Protein AF-A0A3L7Q3B6-F1 (afdb_monomer_lite)

pLDDT: mean 70.82, std 16.81, range [30.09, 95.56]

Secondary structure (DSSP, 8-state):
--------TTBTTEETTTTEEHHHHHTT-S-EEE-TTS-EEEE-GGG-TTEEEEEEEEEGGGTSEEEEEEEEETTS-EEEEEEEEEEEEETTEEEEEEEEEEETTEEEEEEE-----SS----GGGG---SSSSEEEEETTTTEEEEESSPPPHHHHHHHHHTT-TTSPPP-B-TTT-SB-----HHHHHHHHHHHHHHHHHHHHHH-

Structure (mmCIF, N/CA/C/O backbone):
data_AF-A0A3L7Q3B6-F1
#
_entry.id   AF-A0A3L7Q3B6-F1
#
loop_
_atom_site.group_PDB
_atom_site.id
_atom_site.type_symbol
_atom_site.label_atom_id
_atom_site.label_alt_id
_atom_site.label_comp_id
_atom_site.label_asym_id
_atom_site.label_entity_id
_atom_site.label_seq_id
_atom_site.pdbx_PDB_ins_code
_atom_site.Cartn_x
_atom_site.Cartn_y
_atom_site.Cartn_z
_atom_site.occupancy
_atom_site.B_iso_or_equiv
_atom_site.auth_seq_id
_atom_site.auth_comp_id
_atom_site.auth_asym_id
_atom_site.auth_atom_id
_atom_site.pdbx_PDB_model_num
ATOM 1 N N . SER A 1 1 ? 12.211 11.317 -23.510 1.00 30.09 1 SER A N 1
ATOM 2 C CA . SER A 1 1 ? 11.038 10.432 -23.662 1.00 30.09 1 SER A CA 1
ATOM 3 C C . SER A 1 1 ? 10.497 10.136 -22.276 1.00 30.09 1 SER A C 1
ATOM 5 O O . SER A 1 1 ? 11.152 9.454 -21.500 1.00 30.09 1 SER A O 1
ATOM 7 N N . GLY A 1 2 ? 9.384 10.776 -21.910 1.00 31.05 2 GLY A N 1
ATOM 8 C CA . GLY A 1 2 ? 8.817 10.698 -20.563 1.00 31.05 2 GLY A CA 1
ATOM 9 C C . GLY A 1 2 ? 8.150 9.351 -20.331 1.00 31.05 2 GLY A C 1
ATOM 10 O O . GLY A 1 2 ? 7.067 9.106 -20.853 1.00 31.05 2 GLY A O 1
ATOM 11 N N . VAL A 1 3 ? 8.795 8.483 -19.554 1.00 31.02 3 VAL A N 1
ATOM 12 C CA . VAL A 1 3 ? 8.123 7.331 -18.953 1.00 31.02 3 VAL A CA 1
ATOM 13 C C . VAL A 1 3 ? 7.243 7.905 -17.850 1.00 31.02 3 VAL A C 1
ATOM 15 O O . VAL A 1 3 ? 7.734 8.290 -16.790 1.00 31.02 3 VAL A O 1
ATOM 18 N N . GLY A 1 4 ? 5.962 8.094 -18.159 1.00 31.30 4 GLY A N 1
ATOM 19 C CA . GLY A 1 4 ? 4.977 8.599 -17.215 1.00 31.30 4 GLY A CA 1
ATOM 20 C C . GLY A 1 4 ? 4.898 7.668 -16.013 1.00 31.30 4 GLY A C 1
ATOM 21 O O . GLY A 1 4 ? 4.347 6.575 -16.106 1.00 31.30 4 GLY A O 1
ATOM 22 N N . LEU A 1 5 ? 5.456 8.109 -14.888 1.00 38.12 5 LEU A N 1
ATOM 23 C CA . LEU A 1 5 ? 5.233 7.540 -13.562 1.00 38.12 5 LEU A CA 1
ATOM 24 C C . LEU A 1 5 ? 3.798 7.881 -13.123 1.00 38.12 5 LEU A C 1
ATOM 26 O O . LEU A 1 5 ? 3.584 8.674 -12.212 1.00 38.12 5 LEU A O 1
ATOM 30 N N . TYR A 1 6 ? 2.805 7.327 -13.817 1.00 41.69 6 TYR A N 1
ATOM 31 C CA . TYR A 1 6 ? 1.420 7.310 -13.358 1.00 41.69 6 TYR A CA 1
ATOM 32 C C . TYR A 1 6 ? 1.302 6.115 -12.421 1.00 41.69 6 TYR A C 1
ATOM 34 O O . TYR A 1 6 ? 1.113 4.980 -12.856 1.00 41.69 6 TYR A O 1
ATOM 42 N N . GLY A 1 7 ? 1.578 6.362 -11.142 1.00 48.72 7 GLY A N 1
ATOM 43 C CA . GLY A 1 7 ? 1.696 5.317 -10.140 1.00 48.72 7 GLY A CA 1
ATOM 44 C C . GLY A 1 7 ? 0.402 4.519 -9.995 1.00 48.72 7 GLY A C 1
ATOM 45 O O . GLY A 1 7 ? -0.615 5.107 -9.626 1.00 48.72 7 GLY A O 1
ATOM 46 N N . PRO A 1 8 ? 0.414 3.204 -10.271 1.00 52.88 8 PRO A N 1
ATOM 47 C CA . PRO A 1 8 ? -0.738 2.346 -10.022 1.00 52.88 8 PRO A CA 1
ATOM 48 C C . PRO A 1 8 ? -1.068 2.306 -8.518 1.00 52.88 8 PRO A C 1
ATOM 50 O O . PRO A 1 8 ? -0.219 2.678 -7.703 1.00 52.88 8 PRO A O 1
ATOM 53 N N . PRO A 1 9 ? -2.241 1.774 -8.123 1.00 49.16 9 PRO A N 1
ATOM 54 C CA . PRO A 1 9 ? -2.692 1.665 -6.725 1.00 49.16 9 PRO A CA 1
ATOM 55 C C . PRO A 1 9 ? -1.771 0.876 -5.775 1.00 49.16 9 PRO A C 1
ATOM 57 O O . PRO A 1 9 ? -2.059 0.736 -4.592 1.00 49.16 9 PRO A O 1
ATOM 60 N N . LEU A 1 10 ? -0.658 0.358 -6.295 1.00 59.50 10 LEU A N 1
ATOM 61 C CA . LEU A 1 10 ? 0.360 -0.405 -5.584 1.00 59.50 10 LEU A CA 1
ATOM 62 C C . LEU A 1 10 ? 1.668 0.383 -5.403 1.00 59.50 10 LEU A C 1
ATOM 64 O O . LEU A 1 10 ? 2.662 -0.169 -4.921 1.00 59.50 10 LEU A O 1
ATOM 68 N N . TRP A 1 11 ? 1.714 1.656 -5.813 1.00 60.31 11 TRP A N 1
ATOM 69 C CA . TRP A 1 11 ? 2.897 2.487 -5.612 1.00 60.31 11 TRP A CA 1
ATOM 70 C C . TRP A 1 11 ? 3.185 2.600 -4.113 1.00 60.31 11 TRP A C 1
ATOM 72 O O . TRP A 1 11 ? 2.299 2.880 -3.317 1.00 60.31 11 TRP A O 1
ATOM 82 N N . GLY A 1 12 ? 4.425 2.307 -3.720 1.00 61.03 12 GLY A N 1
ATOM 83 C CA . GLY A 1 12 ? 4.855 2.307 -2.324 1.00 61.03 12 GLY A CA 1
ATOM 84 C C . GLY A 1 12 ? 4.767 0.943 -1.649 1.00 61.03 12 GLY A C 1
ATOM 85 O O . GLY A 1 12 ? 5.532 0.710 -0.718 1.00 61.03 12 GLY A O 1
ATOM 86 N N . LEU A 1 13 ? 3.961 0.001 -2.159 1.00 66.69 13 LEU A N 1
ATOM 87 C CA . LEU A 1 13 ? 3.926 -1.372 -1.641 1.00 66.69 13 LEU A CA 1
ATOM 88 C C . LEU A 1 13 ? 5.173 -2.176 -2.016 1.00 66.69 13 LEU A C 1
ATOM 90 O O . LEU A 1 13 ? 5.578 -3.043 -1.250 1.00 66.69 13 LEU A O 1
ATOM 94 N N . TRP A 1 14 ? 5.811 -1.873 -3.145 1.00 66.12 14 TRP A N 1
ATOM 95 C CA . TRP A 1 14 ? 6.997 -2.578 -3.633 1.00 66.12 14 TRP A CA 1
ATOM 96 C C . TRP A 1 14 ? 8.177 -1.630 -3.861 1.00 66.12 14 TRP A C 1
ATOM 98 O O . TRP A 1 14 ? 8.011 -0.509 -4.347 1.00 66.12 14 TRP A O 1
ATOM 108 N N . ASP A 1 15 ? 9.376 -2.089 -3.509 1.00 61.03 15 ASP A N 1
ATOM 109 C CA . ASP A 1 15 ? 10.644 -1.424 -3.789 1.00 61.03 15 ASP A CA 1
ATOM 110 C C . ASP A 1 15 ? 11.336 -2.028 -5.009 1.00 61.03 15 ASP A C 1
ATOM 112 O O . ASP A 1 15 ? 11.794 -3.170 -4.970 1.00 61.03 15 ASP A O 1
ATOM 116 N N . ASN A 1 16 ? 11.527 -1.253 -6.072 1.00 57.97 16 ASN A N 1
ATOM 117 C CA . ASN A 1 16 ? 12.288 -1.749 -7.219 1.00 57.97 16 ASN A CA 1
ATOM 118 C C . ASN A 1 16 ? 13.796 -1.867 -6.939 1.00 57.97 16 ASN A C 1
ATOM 120 O O . ASN A 1 16 ? 14.459 -2.713 -7.538 1.00 57.97 16 ASN A O 1
ATOM 124 N N . LYS A 1 17 ? 14.351 -1.040 -6.042 1.00 56.97 17 LYS A N 1
ATOM 125 C CA . LYS A 1 17 ? 15.786 -1.014 -5.729 1.00 56.97 17 LYS A CA 1
ATOM 126 C C . LYS A 1 17 ? 16.167 -2.156 -4.801 1.00 56.97 17 LYS A C 1
ATOM 128 O O . LYS A 1 17 ? 17.133 -2.863 -5.069 1.00 56.97 17 LYS A O 1
ATOM 133 N N . THR A 1 18 ? 15.428 -2.319 -3.706 1.00 57.56 18 THR A N 1
ATOM 134 C CA . THR A 1 18 ? 15.713 -3.375 -2.721 1.00 57.56 18 THR A CA 1
ATOM 135 C C . THR A 1 18 ? 15.010 -4.691 -3.046 1.00 57.56 18 THR A C 1
ATOM 137 O O . THR A 1 18 ? 15.375 -5.712 -2.471 1.00 57.56 18 THR A O 1
ATOM 140 N N . ARG A 1 19 ? 14.060 -4.697 -3.995 1.00 61.12 19 ARG A N 1
ATOM 141 C CA . ARG A 1 19 ? 13.229 -5.860 -4.357 1.00 61.12 19 ARG A CA 1
ATOM 142 C C . ARG A 1 19 ? 12.499 -6.440 -3.144 1.00 61.12 19 ARG A C 1
ATOM 144 O O . ARG A 1 19 ? 12.471 -7.651 -2.936 1.00 61.12 19 ARG A O 1
ATOM 151 N N . THR A 1 20 ? 11.939 -5.559 -2.317 1.00 60.31 20 THR A N 1
ATOM 152 C CA . THR A 1 20 ? 11.212 -5.935 -1.099 1.00 60.31 20 THR A CA 1
ATOM 153 C C . THR A 1 20 ? 9.840 -5.278 -1.033 1.00 60.31 20 THR A C 1
ATOM 155 O O . THR A 1 20 ? 9.614 -4.194 -1.576 1.00 60.31 20 THR A O 1
ATOM 158 N N . TRP A 1 21 ? 8.912 -5.941 -0.343 1.00 67.00 21 TRP A N 1
ATOM 159 C CA . TRP A 1 21 ? 7.606 -5.377 -0.018 1.00 67.00 21 TRP A CA 1
ATOM 160 C C . TRP A 1 21 ? 7.717 -4.349 1.115 1.00 67.00 21 TRP A C 1
ATOM 162 O O . TRP A 1 21 ? 8.616 -4.410 1.954 1.00 67.00 21 TRP A O 1
ATOM 172 N N . LEU A 1 22 ? 6.772 -3.411 1.169 1.00 68.56 22 LEU A N 1
ATOM 173 C CA . LEU A 1 22 ? 6.673 -2.378 2.198 1.00 68.56 22 LEU A CA 1
ATOM 174 C C . LEU A 1 22 ? 6.687 -2.976 3.605 1.00 68.56 22 LEU A C 1
ATOM 176 O O . LEU A 1 22 ? 7.458 -2.495 4.426 1.00 68.56 22 LEU A O 1
ATOM 180 N N . GLY A 1 23 ? 5.945 -4.064 3.838 1.00 66.38 23 GLY A N 1
ATOM 181 C CA . GLY A 1 23 ? 5.921 -4.773 5.123 1.00 66.38 23 GLY A CA 1
ATOM 182 C C . GLY A 1 23 ? 7.312 -5.174 5.630 1.00 66.38 23 GLY A C 1
ATOM 183 O O . GLY A 1 23 ? 7.624 -4.978 6.798 1.00 66.38 23 GLY A O 1
ATOM 184 N N . THR A 1 24 ? 8.189 -5.648 4.741 1.00 65.25 24 THR A N 1
ATOM 185 C CA . THR A 1 24 ? 9.574 -6.024 5.081 1.00 65.25 24 THR A CA 1
ATOM 186 C C . THR A 1 24 ? 10.464 -4.815 5.382 1.00 65.25 24 THR A C 1
ATOM 188 O O . THR A 1 24 ? 11.454 -4.934 6.097 1.00 65.25 24 THR A O 1
ATOM 191 N N . ARG A 1 25 ? 10.148 -3.642 4.824 1.00 64.94 25 ARG A N 1
ATOM 192 C CA . ARG A 1 25 ? 10.925 -2.411 5.039 1.00 64.94 25 ARG A CA 1
ATOM 193 C C . ARG A 1 25 ? 10.531 -1.722 6.338 1.00 64.94 25 ARG A C 1
ATOM 195 O O . ARG A 1 25 ? 11.397 -1.249 7.070 1.00 64.94 25 ARG A O 1
ATOM 202 N N . ILE A 1 26 ? 9.235 -1.694 6.636 1.00 65.94 26 ILE A N 1
ATOM 203 C CA . ILE A 1 26 ? 8.712 -1.014 7.824 1.00 65.94 26 ILE A CA 1
ATOM 204 C C . ILE A 1 26 ? 8.988 -1.779 9.121 1.00 65.94 26 ILE A C 1
ATOM 206 O O . ILE A 1 26 ? 9.101 -1.143 10.161 1.00 65.94 26 ILE A O 1
ATOM 210 N N . SER A 1 27 ? 9.262 -3.088 9.068 1.00 64.06 27 SER A N 1
ATOM 211 C CA . SER A 1 27 ? 9.751 -3.841 10.236 1.00 64.06 27 SER A CA 1
ATOM 212 C C . SER A 1 27 ? 11.116 -3.366 10.755 1.00 64.06 27 SER A C 1
ATOM 214 O O . SER A 1 27 ? 11.526 -3.752 11.844 1.00 64.06 27 SER A O 1
ATOM 216 N N . GLY A 1 28 ? 11.842 -2.553 9.976 1.00 58.50 28 GLY A N 1
ATOM 217 C CA . GLY A 1 28 ? 13.100 -1.917 10.376 1.00 58.50 28 GLY A CA 1
ATOM 218 C C . GLY A 1 28 ? 12.974 -0.440 10.768 1.00 58.50 28 GLY A C 1
ATOM 219 O O . GLY A 1 28 ? 13.989 0.191 11.061 1.00 58.50 28 GLY A O 1
ATOM 220 N N . VAL A 1 29 ? 11.767 0.136 10.747 1.00 65.38 29 VAL A N 1
ATOM 221 C CA . VAL A 1 29 ? 11.551 1.552 11.069 1.00 65.38 29 VAL A CA 1
ATOM 222 C C . VAL A 1 29 ? 11.477 1.717 12.588 1.00 65.38 29 VAL A C 1
ATOM 224 O O . VAL A 1 29 ? 10.570 1.215 13.243 1.00 65.38 29 VAL A O 1
ATOM 227 N N . ALA A 1 30 ? 12.452 2.434 13.149 1.00 54.00 30 ALA A N 1
ATOM 228 C CA . ALA A 1 30 ? 12.599 2.619 14.596 1.00 54.00 30 ALA A CA 1
ATOM 229 C C . ALA A 1 30 ? 11.622 3.643 15.204 1.00 54.00 30 ALA A C 1
ATOM 231 O O . ALA A 1 30 ? 11.446 3.666 16.420 1.00 54.00 30 ALA A O 1
ATOM 232 N N . ALA A 1 31 ? 11.008 4.496 14.379 1.00 61.94 31 ALA A N 1
ATOM 233 C CA . ALA A 1 31 ? 10.095 5.541 14.821 1.00 61.94 31 ALA A CA 1
ATOM 234 C C . ALA A 1 31 ? 8.859 5.575 13.922 1.00 61.94 31 ALA A C 1
ATOM 236 O O . ALA A 1 31 ? 8.957 5.808 12.718 1.00 61.94 31 ALA A O 1
ATOM 237 N N . ALA A 1 32 ? 7.702 5.352 14.530 1.00 72.19 32 ALA A N 1
ATOM 238 C CA . ALA A 1 32 ? 6.415 5.566 13.903 1.00 72.19 32 ALA A CA 1
ATOM 239 C C . ALA A 1 32 ? 5.580 6.461 14.811 1.00 72.19 32 ALA A C 1
ATOM 241 O O . ALA A 1 32 ? 5.573 6.289 16.032 1.00 72.19 32 ALA A O 1
ATOM 242 N N . GLU A 1 33 ? 4.893 7.421 14.211 1.00 82.69 33 GLU A N 1
ATOM 243 C CA . GLU A 1 33 ? 4.042 8.361 14.928 1.00 82.69 33 GLU A CA 1
ATOM 244 C C . GLU A 1 33 ? 2.584 8.052 14.619 1.00 82.69 33 GLU A C 1
ATOM 246 O O . GLU A 1 33 ? 2.225 7.740 13.485 1.00 82.69 33 GLU A O 1
ATOM 251 N N . THR A 1 34 ? 1.725 8.128 15.630 1.00 85.31 34 THR A N 1
ATOM 252 C CA . THR A 1 34 ? 0.282 8.028 15.405 1.00 85.31 34 THR A CA 1
ATOM 253 C C . THR A 1 34 ? -0.249 9.410 15.047 1.00 85.31 34 THR A C 1
ATOM 255 O O . THR A 1 34 ? -0.072 10.362 15.807 1.00 85.31 34 THR A O 1
ATOM 258 N N . THR A 1 35 ? -0.885 9.539 13.886 1.00 86.62 35 THR A N 1
ATOM 259 C CA . THR A 1 35 ? -1.514 10.790 13.460 1.00 86.62 35 THR A CA 1
ATOM 260 C C . THR A 1 35 ? -2.764 11.080 14.298 1.00 86.62 35 THR A C 1
ATOM 262 O O . THR A 1 35 ? -3.322 10.200 14.955 1.00 86.62 35 THR A O 1
ATOM 265 N N . ALA A 1 36 ? -3.278 12.311 14.224 1.00 86.12 36 ALA A N 1
ATOM 266 C CA . ALA A 1 36 ? -4.540 12.676 14.877 1.00 86.12 36 ALA A CA 1
ATOM 267 C C . ALA A 1 36 ? -5.747 11.847 14.388 1.00 86.12 36 ALA A C 1
ATOM 269 O O . ALA A 1 36 ? -6.738 11.728 15.103 1.00 86.12 36 ALA A O 1
ATOM 270 N N . SER A 1 37 ? -5.665 11.268 13.186 1.00 86.50 37 SER A N 1
ATOM 271 C CA . SER A 1 37 ? -6.683 10.378 12.620 1.00 86.50 37 SER A CA 1
ATOM 272 C C . SER A 1 37 ? -6.469 8.902 12.977 1.00 86.50 37 SER A C 1
ATOM 274 O O . SER A 1 37 ? -7.161 8.049 12.433 1.00 86.50 37 SER A O 1
ATOM 276 N N . GLY A 1 38 ? -5.520 8.586 13.865 1.00 86.12 38 GLY A N 1
ATOM 277 C CA . GLY A 1 38 ? -5.215 7.212 14.273 1.00 86.12 38 GLY A CA 1
ATOM 278 C C . GLY A 1 38 ? -4.417 6.408 13.243 1.00 86.12 38 GLY A C 1
ATOM 279 O O . GLY A 1 38 ? -4.282 5.197 13.401 1.00 86.12 38 GLY A O 1
ATOM 280 N N . LEU A 1 39 ? -3.881 7.056 12.203 1.00 89.19 39 LEU A N 1
ATOM 281 C CA . LEU A 1 39 ? -3.016 6.400 11.222 1.00 89.19 39 LEU A CA 1
ATOM 282 C C . LEU A 1 39 ? -1.605 6.262 11.775 1.00 89.19 39 LEU A C 1
ATOM 284 O O . LEU A 1 39 ? -1.153 7.074 12.581 1.00 89.19 39 LEU A O 1
ATOM 288 N N . LEU A 1 40 ? -0.886 5.259 11.298 1.00 87.12 40 LEU A N 1
ATOM 289 C CA . LEU A 1 40 ? 0.506 5.038 11.639 1.00 87.12 40 LEU A CA 1
ATOM 290 C C . LEU A 1 40 ? 1.400 5.650 10.556 1.00 87.12 40 LEU A C 1
ATOM 292 O O . LEU A 1 40 ? 1.489 5.117 9.451 1.00 87.12 40 LEU A O 1
ATOM 296 N N . ARG A 1 41 ? 2.065 6.761 10.871 1.00 88.38 41 ARG A N 1
ATOM 297 C CA . ARG A 1 41 ? 2.991 7.445 9.968 1.00 88.38 41 ARG A CA 1
ATOM 298 C C . ARG A 1 41 ? 4.402 6.905 10.139 1.00 88.38 41 ARG A C 1
ATOM 300 O O . ARG A 1 41 ? 4.940 6.901 11.246 1.00 88.38 41 ARG A O 1
ATOM 307 N N . VAL A 1 42 ? 5.009 6.488 9.033 1.00 83.25 42 VAL A N 1
ATOM 308 C CA . VAL A 1 42 ? 6.379 5.964 8.982 1.00 83.25 42 VAL A CA 1
ATOM 309 C C . VAL A 1 42 ? 7.238 6.760 8.004 1.00 83.25 42 VAL A C 1
ATOM 311 O O . VAL A 1 42 ? 6.757 7.234 6.970 1.00 83.25 42 VAL A O 1
ATOM 314 N N . ASP A 1 43 ? 8.526 6.894 8.326 1.00 78.12 43 ASP A N 1
ATOM 315 C CA . ASP A 1 43 ? 9.514 7.455 7.405 1.00 78.12 43 ASP A CA 1
ATOM 316 C C . ASP A 1 43 ? 9.793 6.460 6.267 1.00 78.12 43 ASP A C 1
ATOM 318 O O . ASP A 1 43 ? 10.271 5.340 6.466 1.00 78.12 43 ASP A O 1
ATOM 322 N N . GLY A 1 44 ? 9.458 6.886 5.054 1.00 67.19 44 GLY A N 1
ATOM 323 C CA . GLY A 1 44 ? 9.649 6.169 3.806 1.00 67.19 44 GLY A CA 1
ATOM 324 C C . GLY A 1 44 ? 10.944 6.542 3.080 1.00 67.19 44 GLY A C 1
ATOM 325 O O . GLY A 1 44 ? 11.078 6.224 1.902 1.00 67.19 44 GLY A O 1
ATOM 326 N N . ALA A 1 45 ? 11.911 7.229 3.694 1.00 61.53 45 ALA A N 1
ATOM 327 C CA . ALA A 1 45 ? 13.182 7.583 3.044 1.00 61.53 45 ALA A CA 1
ATOM 328 C C . ALA A 1 45 ? 13.983 6.354 2.554 1.00 61.53 45 ALA A C 1
ATOM 330 O O . ALA A 1 45 ? 14.843 6.468 1.679 1.00 61.53 45 ALA A O 1
ATOM 331 N N . LEU A 1 46 ? 13.651 5.153 3.040 1.00 54.09 46 LEU A N 1
ATOM 332 C CA . LEU A 1 46 ? 14.165 3.881 2.523 1.00 54.09 46 LEU A CA 1
ATOM 333 C C . LEU A 1 46 ? 13.574 3.475 1.153 1.00 54.09 46 LEU A C 1
ATOM 335 O O . LEU A 1 46 ? 14.083 2.539 0.543 1.00 54.09 46 LEU A O 1
ATOM 339 N N . LEU A 1 47 ? 12.532 4.157 0.654 1.00 51.53 47 LEU A N 1
ATOM 340 C CA . LEU A 1 47 ? 11.762 3.774 -0.540 1.00 51.53 47 LEU A CA 1
ATOM 341 C C . LEU A 1 47 ? 12.391 4.252 -1.872 1.00 51.53 47 LEU A C 1
ATOM 343 O O . LEU A 1 47 ? 12.049 3.707 -2.922 1.00 51.53 47 LEU A O 1
ATOM 347 N N . ALA A 1 48 ? 13.297 5.244 -1.870 1.00 48.91 48 ALA A N 1
ATOM 348 C CA . ALA A 1 48 ? 14.022 5.681 -3.073 1.00 48.91 48 ALA A CA 1
ATOM 349 C C . ALA A 1 48 ? 15.274 6.522 -2.744 1.00 48.91 48 ALA A C 1
ATOM 351 O O . ALA A 1 48 ? 15.205 7.525 -2.047 1.00 48.91 48 ALA A O 1
ATOM 352 N N . SER A 1 49 ? 16.432 6.212 -3.340 1.00 51.50 49 SER A N 1
ATOM 353 C CA . SER A 1 49 ? 17.669 7.011 -3.163 1.00 51.50 49 SER A CA 1
ATOM 354 C C . SER A 1 49 ? 17.643 8.418 -3.783 1.00 51.50 49 SER A C 1
ATOM 356 O O . SER A 1 49 ? 18.654 9.114 -3.760 1.00 51.50 49 SER A O 1
ATOM 358 N N . SER A 1 50 ? 16.519 8.825 -4.368 1.00 57.97 50 SER A N 1
ATOM 359 C CA . SER A 1 50 ? 16.314 10.125 -5.014 1.00 57.97 50 SER A CA 1
ATOM 360 C C . SER A 1 50 ? 15.199 10.957 -4.372 1.00 57.97 50 SER A C 1
ATOM 362 O O . SER A 1 50 ? 14.896 12.039 -4.879 1.00 57.97 50 SER A O 1
ATOM 364 N N . THR A 1 51 ? 14.561 10.465 -3.304 1.00 61.47 51 THR A N 1
ATOM 365 C CA . THR A 1 51 ? 13.582 11.238 -2.529 1.00 61.47 51 THR A CA 1
ATOM 366 C C . THR A 1 51 ? 14.277 12.005 -1.414 1.00 61.47 51 THR A C 1
ATOM 368 O O . THR A 1 51 ? 14.949 11.404 -0.583 1.00 61.47 51 THR A O 1
ATOM 371 N N . ASP A 1 52 ? 14.087 13.325 -1.392 1.00 71.00 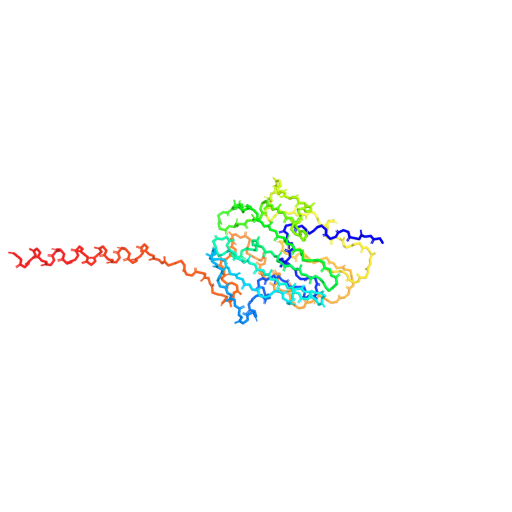52 ASP A N 1
ATOM 372 C CA . ASP A 1 52 ? 14.501 14.187 -0.281 1.00 71.00 52 ASP A CA 1
ATOM 373 C C . ASP A 1 52 ? 13.630 13.925 0.957 1.00 71.00 52 ASP A C 1
ATOM 375 O O . ASP A 1 52 ? 14.102 14.033 2.083 1.00 71.00 52 ASP A O 1
ATOM 379 N N . LEU A 1 53 ? 12.350 13.597 0.740 1.00 76.31 53 LEU A N 1
ATOM 380 C CA . LEU A 1 53 ? 11.375 13.276 1.780 1.00 76.31 53 LEU A CA 1
ATOM 381 C C . LEU A 1 53 ? 10.421 12.204 1.265 1.00 76.31 53 LEU A C 1
ATOM 383 O O . LEU A 1 53 ? 9.977 12.278 0.115 1.00 76.31 53 LEU A O 1
ATOM 387 N N . CYS A 1 54 ? 10.077 11.244 2.117 1.00 80.75 54 CYS A N 1
ATOM 388 C CA . CYS A 1 54 ? 9.003 10.307 1.845 1.00 80.75 54 CYS A CA 1
ATOM 389 C C . CYS A 1 54 ? 8.351 9.862 3.157 1.00 80.75 54 CYS A C 1
ATOM 391 O O . CYS A 1 54 ? 9.053 9.455 4.073 1.00 80.75 54 CYS A O 1
ATOM 393 N N . PHE A 1 55 ? 7.029 9.930 3.250 1.00 84.94 55 PHE A N 1
ATOM 394 C CA . PHE A 1 55 ? 6.254 9.483 4.403 1.00 84.94 55 PHE A CA 1
ATOM 395 C C . PHE A 1 55 ? 5.110 8.601 3.936 1.00 84.94 55 PHE A C 1
ATOM 397 O O . PHE A 1 55 ? 4.500 8.873 2.900 1.00 84.94 55 PHE A O 1
ATOM 404 N N . VAL A 1 56 ? 4.811 7.565 4.710 1.00 84.88 56 VAL A N 1
ATOM 405 C CA . VAL A 1 56 ? 3.685 6.671 4.446 1.00 84.88 56 VAL A CA 1
ATOM 406 C C . VAL A 1 56 ? 2.789 6.638 5.672 1.00 84.88 56 VAL A C 1
ATOM 408 O O . VAL A 1 56 ? 3.260 6.326 6.762 1.00 84.88 56 VAL A O 1
ATOM 411 N N . ASP A 1 57 ? 1.509 6.936 5.484 1.00 89.00 57 ASP A N 1
ATOM 412 C CA . ASP A 1 57 ? 0.481 6.777 6.506 1.00 89.00 57 ASP A CA 1
ATOM 413 C C . ASP A 1 57 ? -0.244 5.443 6.261 1.00 89.00 57 ASP A C 1
ATOM 415 O O . ASP A 1 57 ? -0.830 5.222 5.194 1.00 89.00 57 ASP A O 1
ATOM 419 N N . LEU A 1 58 ? -0.178 4.546 7.242 1.00 87.75 58 LEU A N 1
ATOM 420 C CA . LEU A 1 58 ? -0.764 3.206 7.222 1.00 87.75 58 LEU A CA 1
ATOM 421 C C . LEU A 1 58 ? -2.027 3.178 8.084 1.00 87.75 58 LEU A C 1
ATOM 423 O O . LEU A 1 58 ? -2.043 3.768 9.164 1.00 87.75 58 LEU A O 1
ATOM 427 N N . ASP A 1 59 ? -3.058 2.461 7.645 1.00 89.69 59 ASP A N 1
ATOM 428 C CA . ASP A 1 59 ? -4.314 2.328 8.391 1.00 89.69 59 ASP A CA 1
ATOM 429 C C . ASP A 1 59 ? -4.431 0.970 9.091 1.00 89.69 59 ASP A C 1
ATOM 431 O O . ASP A 1 59 ? -4.629 -0.047 8.414 1.00 89.69 59 ASP A O 1
ATOM 435 N N . PRO A 1 60 ? -4.343 0.931 10.435 1.00 85.06 60 PRO A N 1
ATOM 436 C CA . PRO A 1 60 ? -4.498 -0.303 11.200 1.00 85.06 60 PRO A CA 1
ATOM 437 C C . PRO A 1 60 ? -5.820 -1.034 10.919 1.00 85.06 60 PRO A C 1
ATOM 439 O O . PRO A 1 60 ? -5.827 -2.262 10.831 1.00 85.06 60 PRO A O 1
ATOM 442 N N . ALA A 1 61 ? -6.921 -0.304 10.696 1.00 86.75 61 ALA A N 1
ATOM 443 C CA . ALA A 1 61 ? -8.247 -0.891 10.497 1.00 86.75 61 ALA A CA 1
ATOM 444 C C . ALA A 1 61 ? -8.360 -1.689 9.187 1.00 86.75 61 ALA A C 1
ATOM 446 O O . ALA A 1 61 ? -9.163 -2.617 9.098 1.00 86.75 61 ALA A O 1
ATOM 447 N N . HIS A 1 62 ? -7.531 -1.363 8.193 1.00 86.88 62 HIS A N 1
ATOM 448 C CA . HIS A 1 62 ? -7.514 -2.011 6.881 1.00 86.88 62 HIS A CA 1
ATOM 449 C C . HIS A 1 62 ? -6.261 -2.855 6.657 1.00 86.88 62 HIS A C 1
ATOM 451 O O . HIS A 1 62 ? -5.825 -3.036 5.525 1.00 86.88 62 HIS A O 1
ATOM 457 N N . GLY A 1 63 ? -5.651 -3.382 7.717 1.00 78.62 63 GLY A N 1
ATOM 458 C CA . GLY A 1 63 ? -4.508 -4.274 7.551 1.00 78.62 63 GLY A CA 1
ATOM 459 C C . GLY A 1 63 ? -3.161 -3.576 7.431 1.00 78.62 63 GLY A C 1
ATOM 460 O O . GLY A 1 63 ? -2.254 -4.106 6.794 1.00 78.62 63 GLY A O 1
ATOM 461 N N . TYR A 1 64 ? -3.045 -2.363 7.978 1.00 82.81 64 TYR A N 1
ATOM 462 C CA . TYR A 1 64 ? -1.898 -1.475 7.778 1.00 82.81 64 TYR A CA 1
ATOM 463 C C . TYR A 1 64 ? -1.630 -1.186 6.295 1.00 82.81 64 TYR A C 1
ATOM 465 O O . TYR A 1 64 ? -0.484 -0.997 5.883 1.00 82.81 64 TYR A O 1
ATOM 473 N N . LEU A 1 65 ? -2.686 -1.142 5.476 1.00 85.75 65 LEU A N 1
ATOM 474 C CA . LEU A 1 65 ? -2.568 -0.724 4.085 1.00 85.75 65 LEU A CA 1
ATOM 475 C C . LEU A 1 65 ? -2.240 0.777 4.000 1.00 85.75 65 LEU A C 1
ATOM 477 O O . LEU A 1 65 ? -2.739 1.562 4.812 1.00 85.75 65 LEU A O 1
ATOM 481 N N . PRO A 1 66 ? -1.422 1.203 3.019 1.00 86.69 66 PRO A N 1
ATOM 482 C CA . PRO A 1 66 ? -1.136 2.614 2.803 1.00 86.69 66 PRO A CA 1
ATOM 483 C C . PRO A 1 66 ? -2.393 3.384 2.413 1.00 86.69 66 PRO A C 1
ATOM 485 O O . PRO A 1 66 ? -3.019 3.089 1.397 1.00 86.69 66 PRO A O 1
ATOM 488 N N . VAL A 1 67 ? -2.718 4.409 3.195 1.00 90.06 67 VAL A N 1
ATOM 489 C CA . VAL A 1 67 ? -3.783 5.372 2.884 1.00 90.06 67 VAL A CA 1
ATOM 490 C C . VAL A 1 67 ? -3.218 6.581 2.175 1.00 90.06 67 VAL A C 1
ATOM 492 O O . VAL A 1 67 ? -3.840 7.115 1.260 1.00 90.06 67 VAL A O 1
ATOM 495 N N . ARG A 1 68 ? -2.026 7.016 2.585 1.00 89.44 68 ARG A N 1
ATOM 496 C CA . ARG A 1 68 ? -1.382 8.199 2.034 1.00 89.44 68 ARG A CA 1
ATOM 497 C C . ARG A 1 68 ? 0.112 7.981 1.906 1.00 89.44 68 ARG A C 1
ATOM 499 O O . ARG A 1 68 ? 0.751 7.456 2.811 1.00 89.44 68 ARG A O 1
ATOM 506 N N . ILE A 1 69 ? 0.671 8.412 0.784 1.00 86.88 69 ILE A N 1
ATOM 507 C CA . ILE A 1 69 ? 2.113 8.469 0.567 1.00 86.88 69 ILE A CA 1
ATOM 508 C C . ILE A 1 69 ? 2.454 9.885 0.143 1.00 86.88 69 ILE A C 1
ATOM 510 O O . ILE A 1 69 ? 1.985 10.368 -0.887 1.00 86.88 69 ILE A O 1
ATOM 514 N N . GLU A 1 70 ? 3.278 10.551 0.936 1.00 87.88 70 GLU A N 1
ATOM 515 C CA . GLU A 1 70 ? 3.824 11.865 0.625 1.00 87.88 70 GLU A CA 1
ATOM 516 C C . GLU A 1 70 ? 5.259 11.666 0.165 1.00 87.88 70 GLU A C 1
ATOM 518 O O . GLU A 1 70 ? 6.051 11.083 0.896 1.00 87.88 70 GLU A O 1
ATOM 523 N N . SER A 1 71 ? 5.625 12.127 -1.027 1.00 84.31 71 SER A N 1
ATOM 524 C CA . SER A 1 71 ? 7.006 11.999 -1.488 1.00 84.31 71 SER A CA 1
ATOM 525 C C . SER A 1 71 ? 7.470 13.205 -2.286 1.00 84.31 71 SER A C 1
ATOM 527 O O . SER A 1 71 ? 6.741 13.760 -3.113 1.00 84.31 71 SER A O 1
ATOM 529 N N . LYS A 1 72 ? 8.717 13.606 -2.053 1.00 83.38 72 LYS A N 1
ATOM 530 C CA . LYS A 1 72 ? 9.387 14.688 -2.765 1.00 83.38 72 LYS A CA 1
ATOM 531 C C . LYS A 1 72 ? 10.688 14.169 -3.348 1.00 83.38 72 LYS A C 1
ATOM 533 O O . LYS A 1 72 ? 11.629 13.877 -2.614 1.00 83.38 72 LYS A O 1
ATOM 538 N N . LEU A 1 73 ? 10.753 14.084 -4.672 1.00 77.38 73 LEU A N 1
ATOM 539 C CA . LEU A 1 73 ? 12.010 13.835 -5.372 1.00 77.38 73 LEU A CA 1
ATOM 540 C C . LEU A 1 73 ? 12.901 15.079 -5.322 1.00 77.38 73 LEU A C 1
ATOM 542 O O . LEU A 1 73 ? 12.404 16.210 -5.293 1.00 77.38 73 LEU A O 1
ATOM 546 N N . LYS A 1 74 ? 14.220 14.876 -5.352 1.00 76.44 74 LYS A N 1
ATOM 547 C CA . LYS A 1 74 ? 15.183 15.978 -5.363 1.00 76.44 74 LYS A CA 1
ATOM 548 C C . LYS A 1 74 ? 14.921 16.925 -6.533 1.00 76.44 74 LYS A C 1
ATOM 550 O O . LYS A 1 74 ? 14.829 16.500 -7.683 1.00 76.44 74 LYS A O 1
ATOM 555 N N . GLY A 1 75 ? 14.772 18.214 -6.231 1.00 77.56 75 GLY A N 1
ATOM 556 C CA . GLY A 1 75 ? 14.456 19.245 -7.230 1.00 77.56 75 GLY A CA 1
ATOM 557 C C . GLY A 1 75 ? 13.040 19.165 -7.817 1.00 77.56 75 GLY A C 1
ATOM 558 O O . GLY A 1 75 ? 12.758 19.847 -8.798 1.00 77.56 75 GLY A O 1
ATOM 559 N N . SER A 1 76 ? 12.152 18.355 -7.235 1.00 80.38 76 SER A N 1
ATOM 560 C CA . SER A 1 76 ? 10.763 18.195 -7.677 1.00 80.38 76 SER A CA 1
ATOM 561 C C . SER A 1 76 ? 9.764 18.725 -6.647 1.00 80.38 76 SER A C 1
ATOM 563 O O . SER A 1 76 ? 10.093 18.997 -5.488 1.00 80.38 76 SER A O 1
ATOM 565 N N . GLN A 1 77 ? 8.516 18.879 -7.088 1.00 85.25 77 GLN A N 1
ATOM 566 C CA . GLN A 1 77 ? 7.394 19.227 -6.220 1.00 85.25 77 GLN A CA 1
ATOM 567 C C . GLN A 1 77 ? 6.989 18.041 -5.333 1.00 85.25 77 GLN A C 1
ATOM 569 O O . GLN A 1 77 ? 7.250 16.884 -5.666 1.00 85.25 77 GLN A O 1
ATOM 574 N N . MET A 1 78 ? 6.344 18.340 -4.202 1.00 85.94 78 MET A N 1
ATOM 575 C CA . MET A 1 78 ? 5.759 17.311 -3.343 1.00 85.94 78 MET A CA 1
ATOM 576 C C . MET A 1 78 ? 4.601 16.631 -4.077 1.00 85.94 78 MET A C 1
ATOM 578 O O . MET A 1 78 ? 3.714 17.303 -4.612 1.00 85.94 78 MET A O 1
ATOM 582 N N . SER A 1 79 ? 4.619 15.306 -4.072 1.00 85.31 79 SER A N 1
ATOM 583 C CA . SER A 1 79 ? 3.571 14.445 -4.601 1.00 85.31 79 SER A CA 1
ATOM 584 C C . SER A 1 79 ? 2.852 13.738 -3.458 1.00 85.31 79 SER A C 1
ATOM 586 O O . SER A 1 79 ? 3.466 13.386 -2.451 1.00 85.31 79 SER A O 1
ATOM 588 N N . TYR A 1 80 ? 1.550 13.546 -3.624 1.00 87.62 80 TYR A N 1
ATOM 589 C CA . TYR A 1 80 ? 0.692 12.844 -2.686 1.00 87.62 80 TYR A CA 1
ATOM 590 C C . TYR A 1 80 ? -0.071 11.772 -3.442 1.00 87.62 80 TYR A C 1
ATOM 592 O O . TYR A 1 80 ? -0.846 12.081 -4.346 1.00 87.62 80 TYR A O 1
ATOM 600 N N . PHE A 1 81 ? 0.135 10.524 -3.065 1.00 87.12 81 PHE A N 1
ATOM 601 C CA . PHE A 1 81 ? -0.748 9.435 -3.438 1.00 87.12 81 PHE A CA 1
ATOM 602 C C . PHE A 1 81 ? -1.723 9.204 -2.284 1.00 87.12 81 PHE A C 1
ATOM 604 O O . PHE A 1 81 ? -1.292 9.123 -1.136 1.00 87.12 81 PHE A O 1
ATOM 611 N N . GLN A 1 82 ? -3.016 9.138 -2.580 1.00 90.75 82 GLN A N 1
ATOM 612 C CA . GLN A 1 82 ? -4.084 8.986 -1.598 1.00 90.75 82 GLN A CA 1
ATOM 613 C C . GLN A 1 82 ? -5.005 7.843 -2.020 1.00 90.75 82 GLN A C 1
ATOM 615 O O . GLN A 1 82 ? -5.383 7.756 -3.189 1.00 90.75 82 GLN A O 1
ATOM 620 N N . VAL A 1 83 ? -5.384 7.002 -1.063 1.00 92.06 83 VAL A N 1
ATOM 621 C CA . VAL A 1 83 ? -6.485 6.043 -1.171 1.00 92.06 83 VAL A CA 1
ATOM 622 C C . VAL A 1 83 ? -7.701 6.649 -0.477 1.00 92.06 83 VAL A C 1
ATOM 624 O O . VAL A 1 83 ? -7.628 7.052 0.684 1.00 92.06 83 VAL A O 1
ATOM 627 N N . ASP A 1 84 ? -8.807 6.726 -1.205 1.00 93.19 84 ASP A N 1
ATOM 628 C CA . ASP A 1 84 ? -10.076 7.288 -0.736 1.00 93.19 84 ASP A CA 1
ATOM 629 C C . ASP A 1 84 ? -11.054 6.187 -0.292 1.00 93.19 84 ASP A C 1
ATOM 631 O O . ASP A 1 84 ? -11.932 6.424 0.533 1.00 93.19 84 ASP A O 1
ATOM 635 N N . GLU A 1 85 ? -10.915 4.972 -0.834 1.00 94.75 85 GLU A N 1
ATOM 636 C CA . GLU A 1 85 ? -11.803 3.843 -0.544 1.00 94.75 85 GLU A CA 1
ATOM 637 C C . GLU A 1 85 ? -11.006 2.536 -0.501 1.00 94.75 85 GLU A C 1
ATOM 639 O O . GLU A 1 85 ? -10.286 2.223 -1.452 1.00 94.75 85 GLU A O 1
ATOM 644 N N . PHE A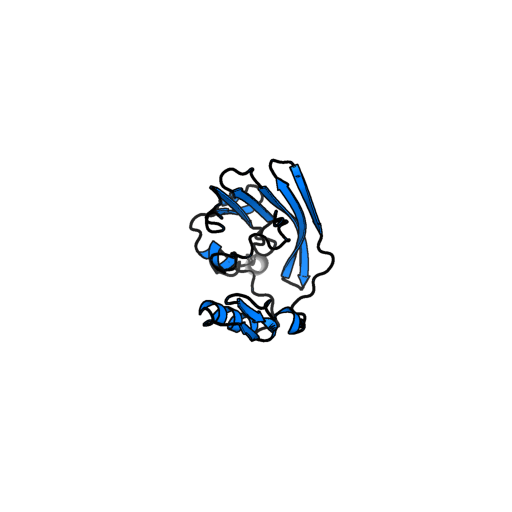 1 86 ? -11.190 1.746 0.559 1.00 93.06 86 PHE A N 1
ATOM 645 C CA . PHE A 1 86 ? -10.803 0.335 0.607 1.00 93.06 86 PHE A CA 1
ATOM 646 C C . PHE A 1 86 ? -12.038 -0.546 0.450 1.00 93.06 86 PHE A C 1
ATOM 648 O O . PHE A 1 86 ? -13.125 -0.202 0.914 1.00 93.06 86 PHE A O 1
ATOM 655 N N . ARG A 1 87 ? -11.865 -1.711 -0.174 1.00 92.81 87 ARG A N 1
ATOM 656 C CA . ARG A 1 87 ? -12.886 -2.758 -0.216 1.00 92.81 87 ARG A CA 1
ATOM 657 C C . ARG A 1 87 ? -12.335 -4.071 0.283 1.00 92.81 87 ARG A C 1
ATOM 659 O O . ARG A 1 87 ? -11.236 -4.468 -0.092 1.00 92.81 87 ARG A O 1
ATOM 666 N N . GLU A 1 88 ? -13.130 -4.749 1.094 1.00 89.81 88 GLU A N 1
ATOM 667 C CA . GLU A 1 88 ? -12.869 -6.126 1.474 1.00 89.81 88 GLU A CA 1
ATOM 668 C C . GLU A 1 88 ? -13.254 -7.035 0.299 1.00 89.81 88 GLU A C 1
ATOM 670 O O . GLU A 1 88 ? -14.417 -7.101 -0.097 1.00 89.81 88 GLU A O 1
ATOM 675 N N . VAL A 1 89 ? -12.261 -7.678 -0.316 1.00 85.25 89 VAL A N 1
ATOM 676 C CA . VAL A 1 89 ? -12.451 -8.529 -1.508 1.00 85.25 89 VAL A CA 1
ATOM 677 C C . VAL A 1 89 ? -12.817 -9.959 -1.101 1.00 85.25 89 VAL A C 1
ATOM 679 O O . VAL A 1 89 ? -13.568 -10.643 -1.789 1.00 85.25 89 VAL A O 1
ATOM 682 N N . GLN A 1 90 ? -12.312 -10.399 0.048 1.00 81.31 90 GLN A N 1
ATOM 683 C CA . GLN A 1 90 ? -12.683 -11.632 0.738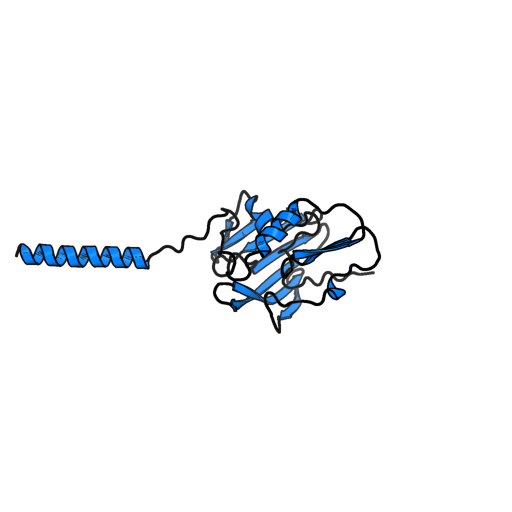 1.00 81.31 90 GLN A CA 1
ATOM 684 C C . GLN A 1 90 ? -12.525 -11.398 2.248 1.00 81.31 90 GLN A C 1
ATOM 686 O O . GLN A 1 90 ? -11.766 -10.500 2.618 1.00 81.31 90 GLN A O 1
ATOM 691 N N . PRO A 1 91 ? -13.174 -12.188 3.123 1.00 81.00 91 PRO A N 1
ATOM 692 C CA . PRO A 1 91 ? -13.075 -11.998 4.569 1.00 81.00 91 PRO A CA 1
ATOM 693 C C . PRO A 1 91 ? -11.620 -11.881 5.048 1.00 81.00 91 PRO A C 1
ATOM 695 O O . PRO A 1 91 ? -10.811 -12.780 4.820 1.00 81.00 91 PRO A O 1
ATOM 698 N N . GLY A 1 92 ? -11.291 -10.767 5.698 1.00 78.25 92 GLY A N 1
ATOM 699 C CA . GLY A 1 92 ? -9.961 -10.440 6.205 1.00 78.25 92 GLY A CA 1
ATOM 700 C C . GLY A 1 92 ? -8.973 -9.887 5.172 1.00 78.25 92 GLY A C 1
ATOM 701 O O . GLY A 1 92 ? -7.813 -9.678 5.519 1.00 78.25 92 GLY A O 1
ATOM 702 N N . PHE A 1 93 ? -9.385 -9.647 3.924 1.00 81.56 93 PHE A N 1
ATOM 703 C CA . PHE A 1 93 ? -8.517 -9.123 2.867 1.00 81.56 93 PHE A CA 1
ATOM 704 C C . PHE A 1 93 ? -9.072 -7.829 2.275 1.00 81.56 93 PHE A C 1
ATOM 706 O O . PHE A 1 93 ? -10.008 -7.830 1.470 1.00 81.56 93 PHE A O 1
ATOM 713 N N . TRP A 1 94 ? -8.434 -6.723 2.639 1.00 86.38 94 TRP A N 1
ATOM 714 C CA . TRP A 1 94 ? -8.744 -5.392 2.136 1.00 86.38 94 TRP A CA 1
ATOM 715 C C . TRP A 1 94 ? -7.883 -5.041 0.925 1.00 86.38 94 TRP A C 1
ATOM 717 O O . TRP A 1 94 ? -6.732 -5.461 0.814 1.00 86.38 94 TRP A O 1
ATOM 727 N N . PHE A 1 95 ? -8.441 -4.252 0.012 1.00 87.88 95 PHE A N 1
ATOM 728 C CA . PHE A 1 95 ? -7.753 -3.782 -1.182 1.00 87.88 95 PHE A CA 1
ATOM 729 C C . PHE A 1 95 ? -8.083 -2.308 -1.465 1.00 87.88 95 PHE A C 1
ATOM 731 O O . PHE A 1 95 ? -9.247 -1.915 -1.339 1.00 87.88 95 PHE A O 1
ATOM 738 N N . PRO A 1 96 ? -7.098 -1.479 -1.857 1.00 90.75 96 PRO A N 1
ATOM 739 C CA . PRO A 1 96 ? -7.336 -0.090 -2.243 1.00 90.75 96 PRO A CA 1
ATOM 740 C C . PRO A 1 96 ? -8.173 -0.030 -3.529 1.00 90.75 96 PRO A C 1
ATOM 742 O O . PRO A 1 96 ? -7.773 -0.540 -4.574 1.00 90.75 96 PRO A O 1
ATOM 745 N N . TRP A 1 97 ? -9.351 0.587 -3.460 1.00 92.75 97 TRP A N 1
ATOM 746 C CA . TRP A 1 97 ? -10.345 0.567 -4.534 1.00 92.75 97 TRP A CA 1
ATOM 747 C C . TRP A 1 97 ? -10.427 1.874 -5.317 1.00 92.75 97 TRP A C 1
ATOM 749 O O . TRP A 1 97 ? -10.562 1.843 -6.540 1.00 92.75 97 TRP A O 1
ATOM 759 N N . LYS A 1 98 ? -10.321 3.022 -4.640 1.00 93.19 98 LYS A N 1
ATOM 760 C CA . LYS A 1 98 ? -10.298 4.348 -5.280 1.00 93.19 98 LYS A CA 1
ATOM 761 C C . LYS A 1 98 ? -9.276 5.248 -4.637 1.00 93.19 98 LYS A C 1
ATOM 763 O O . LYS A 1 98 ? -8.974 5.094 -3.455 1.00 93.19 98 LYS A O 1
ATOM 768 N N . GLY A 1 99 ? -8.810 6.222 -5.401 1.00 91.75 99 GLY A N 1
ATOM 769 C CA . GLY A 1 99 ? -7.916 7.229 -4.877 1.00 91.75 99 GLY A CA 1
ATOM 770 C C . GLY A 1 99 ? -7.541 8.299 -5.881 1.00 91.75 99 GLY A C 1
ATOM 771 O O . GLY A 1 99 ? -8.067 8.380 -6.998 1.00 91.75 99 GLY A O 1
ATOM 772 N N . SER A 1 100 ? -6.564 9.103 -5.483 1.00 90.31 100 SER A N 1
ATOM 773 C CA . SER A 1 100 ? -6.048 10.201 -6.282 1.00 90.31 100 SER A CA 1
ATOM 774 C C . SER A 1 100 ? -4.532 10.330 -6.177 1.00 90.31 100 SER A C 1
ATOM 776 O O . SER A 1 100 ? -3.888 9.874 -5.232 1.00 90.31 100 SER A O 1
ATOM 778 N N . MET A 1 101 ? -3.953 10.967 -7.189 1.00 87.50 101 MET A N 1
ATOM 779 C CA . MET A 1 101 ? -2.580 11.445 -7.171 1.00 87.50 101 MET A CA 1
ATOM 780 C C . MET A 1 101 ? -2.611 12.962 -7.283 1.00 87.50 101 MET A C 1
ATOM 782 O O . MET A 1 101 ? -3.225 13.503 -8.200 1.00 87.50 101 MET A O 1
ATOM 786 N N . ASN A 1 102 ? -1.927 13.642 -6.371 1.00 88.19 102 ASN A N 1
ATOM 787 C CA . ASN A 1 102 ? -1.831 15.092 -6.319 1.00 88.19 102 ASN A CA 1
ATOM 788 C C . ASN A 1 102 ? -0.369 15.523 -6.400 1.00 88.19 102 ASN A C 1
ATOM 790 O O . ASN A 1 102 ? 0.505 14.887 -5.816 1.00 88.19 102 ASN A O 1
ATOM 794 N N . ILE A 1 103 ? -0.093 16.636 -7.071 1.00 86.19 103 ILE A N 1
ATOM 795 C CA . ILE A 1 103 ? 1.225 17.273 -7.075 1.00 86.19 103 ILE A CA 1
ATOM 796 C C . ILE A 1 103 ? 1.033 18.739 -6.708 1.00 86.19 103 ILE A C 1
ATOM 798 O O . ILE A 1 103 ? 0.259 19.453 -7.344 1.00 86.19 103 ILE A O 1
ATOM 802 N N . ASN A 1 104 ? 1.727 19.189 -5.661 1.00 85.62 104 ASN A N 1
ATOM 803 C CA . ASN A 1 104 ? 1.652 20.568 -5.174 1.00 85.62 104 ASN A CA 1
ATOM 804 C C . ASN A 1 104 ? 0.207 21.052 -4.907 1.00 85.62 104 ASN A C 1
ATOM 806 O O . ASN A 1 104 ? -0.165 22.163 -5.277 1.00 85.62 104 ASN A O 1
ATOM 810 N N . GLY A 1 105 ? -0.624 20.184 -4.322 1.00 83.25 105 GLY A N 1
ATOM 811 C CA . GLY A 1 105 ? -2.031 20.475 -4.023 1.00 83.25 105 GLY A CA 1
ATOM 812 C C . GLY A 1 105 ? -2.984 20.405 -5.221 1.00 83.25 105 GLY A C 1
ATOM 813 O O . GLY A 1 105 ? -4.185 20.556 -5.031 1.00 83.25 105 GLY A O 1
ATOM 814 N N . ASN A 1 106 ? -2.485 20.140 -6.431 1.00 86.88 106 ASN A N 1
ATOM 815 C CA . ASN A 1 106 ? -3.321 19.951 -7.612 1.00 86.88 106 ASN A CA 1
ATOM 816 C C . ASN A 1 106 ? -3.538 18.465 -7.877 1.00 86.88 106 ASN A C 1
ATOM 818 O O . ASN A 1 106 ? -2.569 17.709 -7.986 1.00 86.88 106 ASN A O 1
ATOM 822 N N . VAL A 1 107 ? -4.798 18.065 -8.038 1.00 86.75 107 VAL A N 1
ATOM 823 C CA . VAL A 1 107 ? -5.158 16.704 -8.439 1.00 86.75 107 VAL A CA 1
ATOM 824 C C . VAL A 1 107 ? -4.681 16.462 -9.869 1.00 86.75 107 VAL A C 1
ATOM 826 O O . VAL A 1 107 ? -5.117 17.132 -10.803 1.00 86.75 107 VAL A O 1
ATOM 829 N N . LEU A 1 108 ? -3.782 15.496 -10.039 1.00 85.94 108 LEU A N 1
ATOM 830 C CA . LEU A 1 108 ? -3.263 15.072 -11.335 1.00 85.94 108 LEU A CA 1
ATOM 831 C C . LEU A 1 108 ? -4.162 14.004 -11.965 1.00 85.94 108 LEU A C 1
ATOM 833 O O . LEU A 1 108 ? -4.431 14.038 -13.163 1.00 85.94 108 LEU A O 1
ATOM 837 N N . SER A 1 109 ? -4.610 13.042 -11.160 1.00 86.25 109 SER A N 1
ATOM 838 C CA . SER A 1 109 ? -5.429 11.926 -11.628 1.00 86.25 109 SER A CA 1
ATOM 839 C C . SER A 1 109 ? -6.254 11.327 -10.501 1.00 86.25 109 SER A C 1
ATOM 841 O O . SER A 1 109 ? -5.797 11.273 -9.360 1.00 86.25 109 SER A O 1
ATOM 843 N N . HIS A 1 110 ? -7.414 10.788 -10.861 1.00 89.94 110 HIS A N 1
ATOM 844 C CA . HIS A 1 110 ? -8.165 9.851 -10.033 1.00 89.94 110 HIS A CA 1
ATOM 845 C C . HIS A 1 110 ? -8.038 8.452 -10.622 1.00 89.94 110 HIS A C 1
ATOM 847 O O . HIS A 1 110 ? -7.919 8.295 -11.840 1.00 89.94 110 HIS A O 1
ATOM 853 N N . TRP A 1 111 ? -8.092 7.445 -9.765 1.00 88.38 111 TRP A N 1
ATOM 854 C CA . TRP A 1 111 ? -8.108 6.051 -10.175 1.00 88.38 111 TRP A CA 1
ATOM 855 C C . TRP A 1 111 ? -9.217 5.303 -9.437 1.00 88.38 111 TRP A C 1
ATOM 857 O O . TRP A 1 111 ? -9.579 5.625 -8.306 1.00 88.38 111 TRP A O 1
ATOM 867 N N . GLU A 1 112 ? -9.775 4.305 -10.111 1.00 91.31 112 GLU A N 1
ATOM 868 C CA . GLU A 1 112 ? -10.756 3.381 -9.557 1.00 91.31 112 GLU A CA 1
ATOM 869 C C . GLU A 1 112 ? -10.463 1.994 -10.115 1.00 91.31 112 GLU A C 1
ATOM 871 O O . GLU A 1 112 ? -10.321 1.806 -11.326 1.00 91.31 112 GLU A O 1
ATOM 876 N N . VAL A 1 113 ? -10.404 1.020 -9.222 1.00 87.50 113 VAL A N 1
ATOM 877 C CA . VAL A 1 113 ? -10.309 -0.389 -9.565 1.00 87.50 113 VAL A CA 1
ATOM 878 C C . VAL A 1 113 ? -11.699 -0.866 -9.963 1.00 87.50 113 VAL A C 1
ATOM 880 O O . VAL A 1 113 ? -12.679 -0.639 -9.261 1.00 87.50 113 VAL A O 1
ATOM 883 N N . LYS A 1 114 ? -11.812 -1.489 -11.136 1.00 89.69 114 LYS A N 1
ATOM 884 C CA . LYS A 1 114 ? -13.101 -2.006 -11.622 1.00 89.69 114 LYS A CA 1
ATOM 885 C C . LYS A 1 114 ? -13.363 -3.427 -11.160 1.00 89.69 114 LYS A C 1
ATOM 887 O O . LYS A 1 114 ? -14.517 -3.794 -10.968 1.00 89.69 114 LYS A O 1
ATOM 892 N N . HIS A 1 115 ? -12.299 -4.204 -11.004 1.00 86.81 115 HIS A N 1
ATOM 893 C CA . HIS A 1 115 ? -12.375 -5.622 -10.712 1.00 86.81 115 HIS A CA 1
ATOM 894 C C . HIS A 1 115 ? -11.087 -6.096 -10.043 1.00 86.81 115 HIS A C 1
ATOM 896 O O . HIS A 1 115 ? -10.007 -5.612 -10.389 1.00 86.81 115 HIS A O 1
ATOM 902 N N . VAL A 1 116 ? -11.213 -7.029 -9.100 1.00 84.88 116 VAL A N 1
ATOM 903 C CA . VAL A 1 116 ? -10.091 -7.694 -8.429 1.00 84.88 116 VAL A CA 1
ATOM 904 C C . VAL A 1 116 ? -10.417 -9.174 -8.348 1.00 84.88 116 VAL A C 1
ATOM 906 O O . VAL A 1 116 ? -11.382 -9.549 -7.689 1.00 84.88 116 VAL A O 1
ATOM 909 N N . ASP A 1 117 ? -9.576 -9.995 -8.969 1.00 80.56 117 ASP A N 1
ATOM 910 C CA . ASP A 1 117 ? -9.559 -11.432 -8.731 1.00 80.56 117 ASP A CA 1
ATOM 911 C C . ASP A 1 117 ? -8.313 -11.805 -7.932 1.00 80.56 117 ASP A C 1
ATOM 913 O O . ASP A 1 117 ? -7.205 -11.330 -8.201 1.00 80.56 117 ASP A O 1
ATOM 917 N N . LEU A 1 118 ? -8.495 -12.677 -6.945 1.00 77.06 118 LEU A N 1
ATOM 918 C CA . LEU A 1 118 ? -7.412 -13.180 -6.109 1.00 77.06 118 LEU A CA 1
ATOM 919 C C . LEU A 1 118 ? -6.944 -14.535 -6.632 1.00 77.06 118 LEU A C 1
ATOM 921 O O . LEU A 1 118 ? -7.756 -15.364 -7.035 1.00 77.06 118 LEU A O 1
ATOM 925 N N . ASN A 1 119 ? -5.628 -14.761 -6.607 1.00 72.75 119 ASN A N 1
ATOM 926 C CA . ASN A 1 119 ? -4.995 -16.045 -6.935 1.00 72.75 119 ASN A CA 1
ATOM 927 C C . ASN A 1 119 ? -5.447 -16.668 -8.272 1.00 72.75 119 ASN A C 1
ATOM 929 O O . ASN A 1 119 ? -5.456 -17.888 -8.415 1.00 72.75 119 ASN A O 1
ATOM 933 N N . THR A 1 120 ? -5.828 -15.848 -9.256 1.00 73.12 120 THR A N 1
ATOM 934 C CA . THR A 1 120 ? -6.213 -16.347 -10.581 1.00 73.12 120 THR A CA 1
ATOM 935 C C . THR A 1 120 ? -5.005 -16.944 -11.284 1.00 73.12 120 THR A C 1
ATOM 937 O O . THR A 1 120 ? -3.926 -16.347 -11.307 1.00 73.12 120 THR A O 1
ATOM 940 N N . GLU A 1 121 ? -5.190 -18.115 -11.888 1.00 72.62 121 GLU A N 1
ATOM 941 C CA . GLU A 1 121 ? -4.181 -18.697 -12.762 1.00 72.62 121 GLU A CA 1
ATOM 942 C C . GLU A 1 121 ? -4.010 -17.808 -13.996 1.00 72.62 121 GLU A C 1
ATOM 944 O O . GLU A 1 121 ? -4.888 -17.696 -14.850 1.00 72.62 121 GLU A O 1
ATOM 949 N N . LEU A 1 122 ? -2.864 -17.138 -14.068 1.00 73.69 122 LEU A N 1
ATOM 950 C CA . LEU A 1 122 ? -2.485 -16.334 -15.220 1.00 73.69 122 LEU A CA 1
ATOM 951 C C . LEU A 1 122 ? -1.686 -17.193 -16.207 1.00 73.69 122 LEU A C 1
ATOM 953 O O . LEU A 1 122 ? -0.846 -17.987 -15.773 1.00 73.69 122 LEU A O 1
ATOM 957 N N . PRO A 1 123 ? -1.898 -17.030 -17.526 1.00 76.31 123 PRO A N 1
ATOM 958 C CA . PRO A 1 123 ? -1.178 -17.806 -18.522 1.00 76.31 123 PRO A CA 1
ATOM 959 C C . PRO A 1 123 ? 0.328 -17.530 -18.460 1.00 76.31 123 PRO A C 1
ATOM 961 O O . PRO A 1 123 ? 0.762 -16.377 -18.406 1.00 76.31 123 PRO A O 1
ATOM 964 N N . ASP A 1 124 ? 1.117 -18.605 -18.543 1.00 71.06 124 ASP A N 1
ATOM 965 C CA . ASP A 1 124 ? 2.587 -18.605 -18.495 1.00 71.06 124 ASP A CA 1
ATOM 966 C C . ASP A 1 124 ? 3.216 -17.569 -19.455 1.00 71.06 124 ASP A C 1
ATOM 968 O O . ASP A 1 124 ? 4.241 -16.961 -19.149 1.00 71.06 124 ASP A O 1
ATOM 972 N N . SER A 1 125 ? 2.564 -17.297 -20.592 1.00 71.12 125 SER A N 1
ATOM 973 C CA . SER A 1 125 ? 3.007 -16.323 -21.597 1.00 71.12 125 SER A CA 1
ATOM 974 C C . SER A 1 125 ? 3.140 -14.887 -21.079 1.00 71.12 125 SER A C 1
ATOM 976 O O . SER A 1 125 ? 3.919 -14.124 -21.639 1.00 71.12 125 SER A O 1
ATOM 978 N N . LEU A 1 126 ? 2.402 -14.501 -20.032 1.00 66.88 126 LEU A N 1
ATOM 979 C CA . LEU A 1 126 ? 2.479 -13.156 -19.442 1.00 66.88 126 LEU A CA 1
ATOM 980 C C . LEU A 1 126 ? 3.725 -12.949 -18.575 1.00 66.88 126 LEU A C 1
ATOM 982 O O . LEU A 1 126 ? 4.070 -11.815 -18.254 1.00 66.88 126 LEU A O 1
ATOM 986 N N . PHE A 1 127 ? 4.393 -14.037 -18.198 1.00 66.38 127 PHE A N 1
ATOM 987 C CA . PHE A 1 127 ? 5.580 -14.019 -17.349 1.00 66.38 127 PHE A CA 1
ATOM 988 C C . PHE A 1 127 ? 6.876 -14.193 -18.145 1.00 66.38 127 PHE A C 1
ATOM 990 O O . PHE A 1 127 ? 7.957 -14.161 -17.559 1.00 66.38 127 PHE A O 1
ATOM 997 N N . VAL A 1 128 ? 6.785 -14.371 -19.469 1.00 62.47 128 VAL A N 1
ATOM 998 C CA . VAL A 1 128 ? 7.953 -14.460 -20.348 1.00 62.47 128 VAL A CA 1
ATOM 999 C C . VAL A 1 128 ? 8.577 -13.066 -20.450 1.00 62.47 128 VAL A C 1
ATOM 1001 O O . VAL A 1 128 ? 7.941 -12.159 -20.994 1.00 62.47 1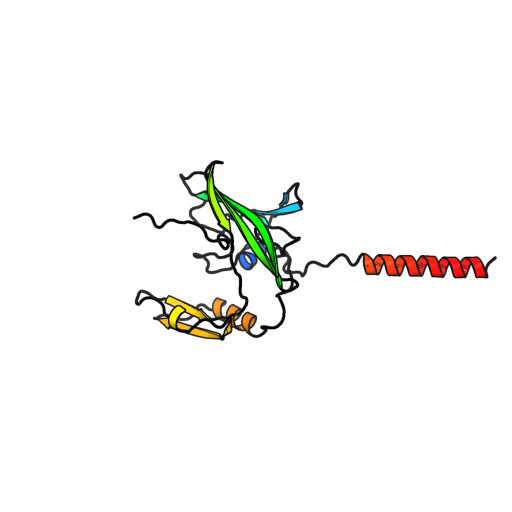28 VAL A O 1
ATOM 1004 N N . PRO A 1 129 ? 9.797 -12.853 -19.927 1.00 57.91 129 PRO A N 1
ATOM 1005 C CA . PRO A 1 129 ? 10.427 -11.548 -20.005 1.00 57.91 129 PRO A CA 1
ATOM 1006 C C . PRO A 1 129 ? 10.696 -11.177 -21.472 1.00 57.91 129 PRO A C 1
ATOM 1008 O O . PRO A 1 129 ? 11.022 -12.058 -22.276 1.00 57.91 129 PRO A O 1
ATOM 1011 N N . PRO A 1 130 ? 10.578 -9.890 -21.851 1.00 55.81 130 PRO A N 1
ATOM 1012 C CA . PRO A 1 130 ? 11.051 -9.445 -23.155 1.00 55.81 130 PRO A CA 1
ATOM 1013 C C . PRO A 1 130 ? 12.533 -9.814 -23.282 1.00 55.81 130 PRO A C 1
ATOM 1015 O O . PRO A 1 130 ? 13.286 -9.639 -22.326 1.00 55.81 130 PRO A O 1
ATOM 1018 N N . MET A 1 131 ? 12.943 -10.360 -24.432 1.00 44.81 131 MET A N 1
ATOM 1019 C CA . MET A 1 131 ? 14.340 -10.751 -24.655 1.00 44.81 131 MET A CA 1
ATOM 1020 C C . MET A 1 131 ? 15.245 -9.527 -24.432 1.00 44.81 131 MET A C 1
ATOM 1022 O O . MET A 1 131 ? 15.190 -8.564 -25.195 1.00 44.81 131 MET A O 1
ATOM 1026 N N . GLY A 1 132 ? 16.019 -9.547 -23.350 1.00 55.06 132 GLY A N 1
ATOM 1027 C CA . GLY A 1 132 ? 16.812 -8.437 -22.827 1.00 55.06 132 GLY A CA 1
ATOM 1028 C C . GLY A 1 132 ? 17.612 -8.891 -21.602 1.00 55.06 132 GLY A C 1
ATOM 1029 O O . GLY A 1 132 ? 17.552 -10.064 -21.235 1.00 55.06 132 GLY A O 1
ATOM 1030 N N . ASP A 1 133 ? 18.374 -7.982 -20.993 1.00 52.06 133 ASP A N 1
ATOM 1031 C CA . ASP A 1 133 ? 19.294 -8.314 -19.896 1.00 52.06 133 ASP A CA 1
ATOM 1032 C C . ASP A 1 133 ? 18.599 -8.999 -18.698 1.00 52.06 133 ASP A C 1
ATOM 1034 O O . ASP A 1 133 ? 17.405 -8.808 -18.448 1.00 52.06 133 ASP A O 1
ATOM 1038 N N . GLU A 1 134 ? 19.382 -9.814 -17.978 1.00 54.72 134 GLU A N 1
ATOM 1039 C CA . GLU A 1 134 ? 18.997 -10.752 -16.908 1.00 54.72 134 GLU A CA 1
ATOM 1040 C C . GLU A 1 134 ? 17.677 -10.414 -16.190 1.00 54.72 134 GLU A C 1
ATOM 1042 O O . GLU A 1 134 ? 17.623 -9.583 -15.277 1.00 54.72 134 GLU A O 1
ATOM 1047 N N . THR A 1 135 ? 16.598 -11.099 -16.581 1.00 56.22 135 THR A N 1
ATOM 1048 C CA . THR A 1 135 ? 15.268 -10.919 -15.989 1.00 56.22 135 THR A CA 1
ATOM 1049 C C . THR A 1 135 ? 14.771 -12.235 -15.403 1.00 56.22 135 THR A C 1
ATOM 1051 O O . THR A 1 135 ? 14.838 -13.300 -16.022 1.00 56.22 135 THR A O 1
ATOM 1054 N N . TYR A 1 136 ? 14.263 -12.152 -14.176 1.00 61.66 136 TYR A N 1
ATOM 1055 C CA . TYR A 1 136 ? 13.769 -13.290 -13.415 1.00 61.66 136 TYR A CA 1
ATOM 1056 C C . TYR A 1 136 ? 12.360 -13.007 -12.906 1.00 61.66 136 TYR A C 1
ATOM 1058 O O . TYR A 1 136 ? 12.111 -11.952 -12.320 1.00 61.66 136 TYR A O 1
ATOM 1066 N N . VAL A 1 137 ? 11.455 -13.957 -13.122 1.00 59.78 137 VAL A N 1
ATOM 1067 C CA . VAL A 1 137 ? 10.051 -13.862 -12.728 1.00 59.78 137 VAL A CA 1
ATOM 1068 C C . VAL A 1 137 ? 9.675 -15.149 -12.000 1.00 59.78 137 VAL A C 1
ATOM 1070 O O . VAL A 1 137 ? 9.773 -16.231 -12.567 1.00 59.78 137 VAL A O 1
ATOM 1073 N N . ILE A 1 138 ? 9.229 -15.049 -10.747 1.00 61.72 138 ILE A N 1
ATOM 1074 C CA . ILE A 1 138 ? 8.594 -16.175 -10.047 1.00 61.72 138 ILE A CA 1
ATOM 1075 C C . ILE A 1 138 ? 7.096 -15.954 -10.068 1.00 61.72 138 ILE A C 1
ATOM 1077 O O . ILE A 1 138 ? 6.608 -14.949 -9.549 1.00 61.72 138 ILE A O 1
ATOM 1081 N N . ASN A 1 139 ? 6.362 -16.923 -10.599 1.00 61.84 139 ASN A N 1
ATOM 1082 C CA . ASN A 1 139 ? 4.942 -17.025 -10.327 1.00 61.84 139 ASN A CA 1
ATOM 1083 C C . ASN A 1 139 ? 4.782 -17.683 -8.954 1.00 61.84 139 ASN A C 1
ATOM 1085 O O . ASN A 1 139 ? 4.966 -18.889 -8.803 1.00 61.84 139 ASN A O 1
ATOM 1089 N N . THR A 1 140 ? 4.474 -16.878 -7.941 1.00 56.62 140 THR A N 1
ATOM 1090 C CA . THR A 1 140 ? 4.329 -17.362 -6.567 1.00 56.62 140 THR A CA 1
ATOM 1091 C C . THR A 1 140 ? 3.148 -18.320 -6.432 1.00 56.62 140 THR A C 1
ATOM 1093 O O . THR A 1 140 ? 3.302 -19.338 -5.779 1.00 56.62 140 THR A O 1
ATOM 1096 N N . ILE A 1 141 ? 2.028 -18.084 -7.125 1.00 54.34 141 ILE A N 1
ATOM 1097 C CA . ILE A 1 141 ? 0.816 -18.926 -7.064 1.00 54.34 141 ILE A CA 1
ATOM 1098 C C . ILE A 1 141 ? 1.107 -20.368 -7.501 1.00 54.34 141 ILE A C 1
ATOM 1100 O O . ILE A 1 141 ? 0.714 -21.319 -6.833 1.00 54.34 141 ILE A O 1
ATOM 1104 N N . THR A 1 142 ? 1.813 -20.538 -8.619 1.00 57.81 142 THR A N 1
ATOM 1105 C CA . THR A 1 142 ? 2.127 -21.869 -9.173 1.00 57.81 142 THR A CA 1
ATOM 1106 C C . THR A 1 142 ? 3.492 -22.400 -8.733 1.00 57.81 142 THR A C 1
ATOM 1108 O O . THR A 1 142 ? 3.820 -23.557 -8.991 1.00 57.81 142 THR A O 1
ATOM 1111 N N . GLY A 1 143 ? 4.326 -21.560 -8.114 1.00 59.94 143 GLY A N 1
ATOM 1112 C CA . GLY A 1 143 ? 5.718 -21.867 -7.782 1.00 59.94 143 GLY A CA 1
ATOM 1113 C C . GLY A 1 143 ? 6.641 -22.035 -8.998 1.00 59.94 143 GLY A C 1
ATOM 1114 O O . GLY A 1 143 ? 7.768 -22.516 -8.831 1.00 59.94 143 GLY A O 1
ATOM 1115 N N . LYS A 1 144 ? 6.170 -21.686 -10.206 1.00 65.62 144 LYS A N 1
ATOM 1116 C CA . LYS A 1 144 ? 6.945 -21.761 -11.450 1.00 65.62 144 LYS A CA 1
ATOM 1117 C C . LYS A 1 144 ? 7.914 -20.588 -11.551 1.00 65.62 144 LYS A C 1
ATOM 1119 O O . LYS A 1 144 ? 7.539 -19.433 -11.344 1.00 65.62 144 LYS A O 1
ATOM 1124 N N . ASP A 1 145 ? 9.134 -20.903 -11.961 1.00 61.84 145 ASP A N 1
ATOM 1125 C CA . ASP A 1 145 ? 10.201 -19.930 -12.155 1.00 61.84 145 ASP A CA 1
ATOM 1126 C C . ASP A 1 145 ? 10.401 -19.716 -13.665 1.00 61.84 145 ASP A C 1
ATOM 1128 O O . ASP A 1 145 ? 10.683 -20.662 -14.401 1.00 61.84 145 ASP A O 1
ATOM 1132 N N . TYR A 1 146 ? 10.265 -18.476 -14.130 1.00 66.06 146 TYR A N 1
ATOM 1133 C CA . TYR A 1 146 ? 10.571 -18.062 -15.498 1.00 66.06 146 TYR A CA 1
ATOM 1134 C C . TYR A 1 146 ? 11.889 -17.302 -15.489 1.00 66.06 146 TYR A C 1
ATOM 1136 O O . TYR A 1 146 ? 12.097 -16.370 -14.704 1.00 66.06 146 TYR A O 1
ATOM 1144 N N . TRP A 1 147 ? 12.806 -17.726 -16.352 1.00 62.03 147 TRP A N 1
ATOM 1145 C CA . TRP A 1 147 ? 14.188 -17.283 -16.290 1.00 62.03 147 TRP A CA 1
ATOM 1146 C C . TRP A 1 147 ? 14.754 -16.937 -17.661 1.00 62.03 147 TRP A C 1
ATOM 1148 O O . TRP A 1 147 ? 14.609 -17.699 -18.618 1.00 62.03 147 TRP A O 1
ATOM 1158 N N . HIS A 1 148 ? 15.469 -15.814 -17.713 1.00 47.75 148 HIS A N 1
ATOM 1159 C CA . HIS A 1 148 ? 16.392 -15.476 -18.784 1.00 47.75 148 HIS A CA 1
ATOM 1160 C C . HIS A 1 148 ? 17.707 -14.938 -18.174 1.00 47.75 148 HIS A C 1
ATOM 1162 O O . HIS A 1 148 ? 17.771 -13.768 -17.819 1.00 47.75 148 HIS A O 1
ATOM 1168 N N . ALA A 1 149 ? 18.725 -15.810 -18.040 1.00 50.06 149 ALA A N 1
ATOM 1169 C CA . ALA A 1 149 ? 20.100 -15.566 -17.534 1.00 50.06 149 ALA A CA 1
ATOM 1170 C C . ALA A 1 149 ? 20.274 -15.071 -16.059 1.00 50.06 149 ALA A C 1
ATOM 1172 O O . ALA A 1 149 ? 19.416 -14.394 -15.500 1.00 50.06 149 ALA A O 1
ATOM 1173 N N . GLY A 1 150 ? 21.343 -15.510 -15.364 1.00 53.62 150 GLY A N 1
ATOM 1174 C CA . GLY A 1 150 ? 21.641 -15.213 -13.936 1.00 53.62 150 GLY A CA 1
ATOM 1175 C C . GLY A 1 150 ? 21.227 -16.266 -12.871 1.00 53.62 150 GLY A C 1
ATOM 1176 O O . GLY A 1 150 ? 20.544 -17.241 -13.164 1.00 53.62 150 GLY A O 1
ATOM 1177 N N . LYS A 1 151 ? 21.651 -16.106 -11.601 1.00 55.62 151 LYS A N 1
ATOM 1178 C CA . LYS A 1 151 ? 21.221 -16.954 -10.454 1.00 55.62 151 LYS A CA 1
ATOM 1179 C C . LYS A 1 151 ? 20.029 -16.315 -9.717 1.00 55.62 151 LYS A C 1
ATOM 1181 O O . LYS A 1 151 ? 20.064 -15.103 -9.501 1.00 55.62 151 LYS A O 1
ATOM 1186 N N . PRO A 1 152 ? 19.024 -17.088 -9.258 1.00 54.53 152 PRO A N 1
ATOM 1187 C CA . PRO A 1 152 ? 17.894 -16.537 -8.516 1.00 54.53 152 PRO A CA 1
ATOM 1188 C C . PRO A 1 152 ? 18.356 -15.928 -7.176 1.00 54.53 152 PRO A C 1
ATOM 1190 O O . PRO A 1 152 ? 19.091 -16.577 -6.425 1.00 54.53 152 PRO A O 1
ATOM 1193 N N . PRO A 1 153 ? 17.944 -14.691 -6.848 1.00 53.84 153 PRO A N 1
ATOM 1194 C CA . PRO A 1 153 ? 18.209 -14.086 -5.548 1.00 53.84 153 PRO A CA 1
ATOM 1195 C C . PRO A 1 153 ? 17.655 -14.923 -4.382 1.00 53.84 153 PRO A C 1
ATOM 1197 O O . PRO A 1 153 ? 16.500 -15.340 -4.406 1.00 53.84 153 PRO A O 1
ATOM 1200 N N . ALA A 1 154 ? 18.440 -15.110 -3.314 1.00 52.50 154 ALA A N 1
ATOM 1201 C CA . ALA A 1 154 ? 18.070 -15.961 -2.172 1.00 52.50 154 ALA A CA 1
ATOM 1202 C C . ALA A 1 154 ? 16.747 -15.566 -1.475 1.00 52.50 154 ALA A C 1
ATOM 1204 O O . ALA A 1 154 ? 16.057 -16.425 -0.934 1.00 52.50 154 ALA A O 1
ATOM 1205 N N . HIS A 1 155 ? 16.354 -14.288 -1.525 1.00 49.66 155 HIS A N 1
ATOM 1206 C CA . HIS A 1 155 ? 15.103 -13.800 -0.928 1.00 49.66 155 HIS A CA 1
ATOM 1207 C C . HIS A 1 155 ? 13.841 -14.290 -1.659 1.00 49.66 155 HIS A C 1
ATOM 1209 O O . HIS A 1 155 ? 12.762 -14.322 -1.072 1.00 49.66 155 HIS A O 1
ATOM 1215 N N . LEU A 1 156 ? 13.956 -14.715 -2.919 1.00 48.34 156 LEU A N 1
ATOM 1216 C CA . LEU A 1 156 ? 12.822 -15.204 -3.703 1.00 48.34 156 LEU A CA 1
ATOM 1217 C C . LEU A 1 156 ? 12.427 -16.651 -3.355 1.00 48.34 156 LEU A C 1
ATOM 1219 O O . LEU A 1 156 ? 11.274 -17.037 -3.536 1.00 48.34 156 LEU A O 1
ATOM 1223 N N . LEU A 1 157 ? 13.329 -17.420 -2.736 1.00 51.19 157 LEU A N 1
ATOM 1224 C CA . LEU A 1 157 ? 13.007 -18.731 -2.158 1.00 51.19 157 LEU A CA 1
ATOM 1225 C C . LEU A 1 157 ? 12.054 -18.611 -0.953 1.00 51.19 157 LEU A C 1
ATOM 1227 O O . LEU A 1 157 ? 11.230 -19.496 -0.732 1.00 51.19 157 LEU A O 1
ATOM 1231 N N . ALA A 1 158 ? 12.106 -17.496 -0.214 1.00 46.28 158 ALA A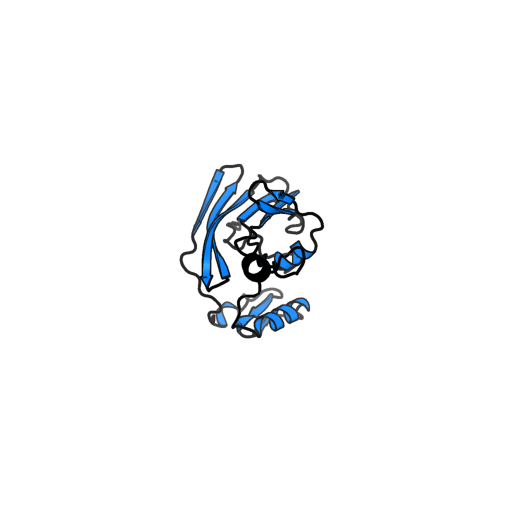 N 1
ATOM 1232 C CA . ALA A 1 158 ? 11.179 -17.222 0.885 1.00 46.28 158 ALA A CA 1
ATOM 1233 C C . ALA A 1 158 ? 9.764 -16.871 0.382 1.00 46.28 158 ALA A C 1
ATOM 1235 O O . ALA A 1 158 ? 8.777 -17.314 0.966 1.00 46.28 158 ALA A O 1
ATOM 1236 N N . ALA A 1 159 ? 9.650 -16.156 -0.747 1.00 44.50 159 ALA A N 1
ATOM 1237 C CA . ALA A 1 159 ? 8.364 -15.885 -1.403 1.00 44.50 159 ALA A CA 1
ATOM 1238 C C . ALA A 1 159 ? 7.697 -17.169 -1.937 1.00 44.50 159 ALA A C 1
ATOM 1240 O O . ALA A 1 159 ? 6.478 -17.315 -1.865 1.00 44.50 159 ALA A O 1
ATOM 1241 N N . LYS A 1 160 ? 8.502 -18.134 -2.402 1.00 44.25 160 LYS A N 1
ATOM 1242 C CA . LYS A 1 160 ? 8.047 -19.468 -2.823 1.00 44.25 160 LYS A CA 1
ATOM 1243 C C . LYS A 1 160 ? 7.460 -20.286 -1.664 1.00 44.25 160 LYS A C 1
ATOM 1245 O O . LYS A 1 160 ? 6.483 -20.999 -1.858 1.00 44.25 160 LYS A O 1
ATOM 1250 N N . ALA A 1 161 ? 8.011 -20.151 -0.456 1.00 46.34 161 ALA A N 1
ATOM 1251 C CA . ALA A 1 161 ? 7.491 -20.817 0.742 1.00 46.34 161 ALA A CA 1
ATOM 1252 C C . ALA A 1 161 ? 6.173 -20.198 1.248 1.00 46.34 161 ALA A C 1
ATOM 1254 O O . ALA A 1 161 ? 5.292 -20.925 1.701 1.00 46.34 161 ALA A O 1
ATOM 1255 N N . ALA A 1 162 ? 6.009 -18.875 1.132 1.00 45.81 162 ALA A N 1
ATOM 1256 C CA . ALA A 1 162 ? 4.781 -18.182 1.532 1.00 45.81 162 ALA A CA 1
ATOM 1257 C C . ALA A 1 162 ? 3.571 -18.535 0.645 1.00 45.81 162 ALA A C 1
ATOM 1259 O O . ALA A 1 162 ? 2.436 -18.515 1.112 1.00 45.81 162 ALA A O 1
ATOM 1260 N N . ALA A 1 163 ? 3.806 -18.899 -0.616 1.00 46.84 163 ALA A N 1
ATOM 1261 C CA . ALA A 1 163 ? 2.747 -19.226 -1.565 1.00 46.84 163 ALA A CA 1
ATOM 1262 C C . ALA A 1 163 ? 2.215 -20.670 -1.475 1.00 46.84 163 ALA A C 1
ATOM 1264 O O . ALA A 1 163 ? 1.211 -20.999 -2.099 1.00 46.84 163 ALA A O 1
ATOM 1265 N N . ALA A 1 164 ? 2.837 -21.529 -0.662 1.00 48.62 164 ALA A N 1
ATOM 1266 C CA . ALA A 1 164 ? 2.424 -22.922 -0.490 1.00 48.62 164 ALA A CA 1
ATOM 1267 C C . ALA A 1 164 ? 1.134 -23.112 0.349 1.00 48.62 164 ALA A C 1
ATOM 1269 O O . ALA A 1 164 ? 0.714 -24.248 0.551 1.00 48.62 164 ALA A O 1
ATOM 1270 N N . ASN A 1 165 ? 0.493 -22.035 0.829 1.00 42.69 165 ASN A N 1
ATOM 1271 C CA . ASN A 1 165 ? -0.765 -22.076 1.590 1.00 42.69 165 ASN A CA 1
ATOM 1272 C C . ASN A 1 165 ? -1.824 -21.124 0.986 1.00 42.69 165 ASN A C 1
ATOM 1274 O O . ASN A 1 165 ? -1.973 -19.996 1.451 1.00 42.69 165 ASN A O 1
ATOM 1278 N N . PRO A 1 166 ? -2.593 -21.563 -0.027 1.00 45.44 166 PRO A N 1
ATOM 1279 C CA . PRO A 1 166 ? -3.534 -20.707 -0.761 1.00 45.44 166 PRO A CA 1
ATOM 1280 C C . PRO A 1 166 ? -4.874 -20.435 -0.043 1.00 45.44 166 PRO A C 1
ATOM 1282 O O . PRO A 1 166 ? -5.724 -19.742 -0.593 1.00 45.44 166 PRO A O 1
ATOM 1285 N N . GLY A 1 167 ? -5.100 -20.990 1.154 1.00 42.22 167 GLY A N 1
ATOM 1286 C CA . GLY A 1 167 ? -6.437 -21.060 1.766 1.00 42.22 167 GLY A CA 1
ATOM 1287 C C . GLY A 1 167 ? -6.770 -20.031 2.849 1.00 42.22 167 GLY A C 1
ATOM 1288 O O . GLY A 1 167 ? -7.931 -19.942 3.238 1.00 42.22 167 GLY A O 1
ATOM 1289 N N . SER A 1 168 ? -5.798 -19.261 3.339 1.00 43.84 168 SER A N 1
ATOM 1290 C CA . SER A 1 168 ? -6.033 -18.299 4.421 1.00 43.84 168 SER A CA 1
ATOM 1291 C C . SER A 1 168 ? -5.423 -16.949 4.062 1.00 43.84 168 SER A C 1
ATOM 1293 O O . SER A 1 168 ? -4.249 -16.920 3.680 1.00 43.84 168 SER A O 1
ATOM 1295 N N . PRO A 1 169 ? -6.161 -15.828 4.206 1.00 48.62 169 PRO A N 1
ATOM 1296 C CA . PRO A 1 169 ? -5.542 -14.511 4.208 1.00 48.62 169 PRO A CA 1
ATOM 1297 C C . PRO A 1 169 ? -4.388 -14.532 5.212 1.00 48.62 169 PRO A C 1
ATOM 1299 O O . PRO A 1 169 ? -4.543 -15.055 6.321 1.00 48.62 169 PRO A O 1
ATOM 1302 N N . ALA A 1 170 ? -3.224 -14.012 4.820 1.00 54.44 170 ALA A N 1
ATOM 1303 C CA . ALA A 1 170 ? -2.135 -13.844 5.769 1.00 54.44 170 ALA A CA 1
ATOM 1304 C C . ALA A 1 170 ? -2.668 -13.031 6.966 1.00 54.44 170 ALA A C 1
ATOM 1306 O O . ALA A 1 170 ? -3.393 -12.056 6.748 1.00 54.44 170 ALA A O 1
ATOM 1307 N N . PRO A 1 171 ? -2.383 -13.439 8.216 1.00 54.62 171 PRO A N 1
ATOM 1308 C CA . PRO A 1 171 ? -2.870 -12.716 9.382 1.00 54.62 171 PRO A CA 1
ATOM 1309 C C . PRO A 1 171 ? -2.456 -11.243 9.298 1.00 54.62 171 PRO A C 1
ATOM 1311 O O . PRO A 1 171 ? -1.346 -10.936 8.859 1.00 54.62 171 PRO A O 1
ATOM 1314 N N . ASN A 1 172 ? -3.352 -10.344 9.718 1.00 54.91 172 ASN A N 1
ATOM 1315 C CA . ASN A 1 172 ? -3.074 -8.914 9.812 1.00 54.91 172 ASN A CA 1
ATOM 1316 C C . ASN A 1 172 ? -2.007 -8.682 10.895 1.00 54.91 172 ASN A C 1
ATOM 1318 O O . ASN A 1 172 ? -2.293 -8.633 12.094 1.00 54.91 172 ASN A O 1
ATOM 1322 N N . ILE A 1 173 ? -0.751 -8.661 10.465 1.00 62.97 173 ILE A N 1
ATOM 1323 C CA . ILE A 1 173 ? 0.409 -8.485 11.326 1.00 62.97 173 ILE A CA 1
ATOM 1324 C C . ILE A 1 173 ? 0.732 -6.999 11.363 1.00 62.97 173 ILE A C 1
ATOM 1326 O O . ILE A 1 173 ? 0.927 -6.385 10.314 1.00 62.97 173 ILE A O 1
ATOM 1330 N N . ASN A 1 174 ? 0.853 -6.439 12.571 1.00 65.56 174 ASN A N 1
ATOM 1331 C CA . ASN A 1 174 ? 1.405 -5.103 12.725 1.00 65.56 174 ASN A CA 1
ATOM 1332 C C . ASN A 1 174 ? 2.829 -5.119 12.163 1.00 65.56 174 ASN A C 1
ATOM 1334 O O . ASN A 1 174 ? 3.697 -5.838 12.675 1.00 65.56 174 ASN A O 1
ATOM 1338 N N . PRO A 1 175 ? 3.097 -4.339 11.113 1.00 62.91 175 PRO A N 1
ATOM 1339 C CA . PRO A 1 175 ? 4.310 -4.531 10.355 1.00 62.91 175 PRO A CA 1
ATOM 1340 C C . PRO A 1 175 ? 5.532 -3.889 11.032 1.00 62.91 175 PRO A C 1
ATOM 1342 O O . PRO A 1 175 ? 6.651 -4.147 10.604 1.00 62.91 175 PRO A O 1
ATOM 1345 N N . LEU A 1 176 ? 5.346 -3.120 12.114 1.00 62.75 176 LEU A N 1
ATOM 1346 C CA . LEU A 1 176 ? 6.435 -2.639 12.973 1.00 62.75 176 LEU A CA 1
ATOM 1347 C C . LEU A 1 176 ? 6.890 -3.683 13.995 1.00 62.75 176 LEU A C 1
ATOM 1349 O O . LEU A 1 176 ? 8.055 -3.708 14.377 1.00 62.75 176 LEU A O 1
ATOM 1353 N N . THR A 1 177 ? 5.970 -4.517 14.481 1.00 64.50 177 THR A N 1
ATOM 1354 C CA . THR A 1 177 ? 6.247 -5.447 15.588 1.00 64.50 177 THR A CA 1
ATOM 1355 C C . THR A 1 177 ? 6.329 -6.899 15.140 1.00 64.50 177 THR A C 1
ATOM 1357 O O . THR A 1 177 ? 6.810 -7.742 15.893 1.00 64.50 177 THR A O 1
ATOM 1360 N N . GLY A 1 178 ? 5.847 -7.219 13.935 1.00 61.69 178 GLY A N 1
ATOM 1361 C CA . GLY A 1 178 ? 5.750 -8.594 13.449 1.00 61.69 178 GLY A CA 1
ATOM 1362 C C . GLY A 1 178 ? 4.736 -9.446 14.224 1.00 61.69 178 GLY A C 1
ATOM 1363 O O . GLY A 1 178 ? 4.616 -10.642 13.960 1.00 61.69 178 GLY A O 1
ATOM 1364 N N . ALA A 1 179 ? 4.001 -8.851 15.168 1.00 56.88 179 ALA A N 1
ATOM 1365 C CA . ALA A 1 179 ? 2.989 -9.531 15.957 1.00 56.88 179 ALA A CA 1
ATOM 1366 C C . ALA A 1 179 ? 1.607 -9.363 15.305 1.00 56.88 179 ALA A C 1
ATOM 1368 O O . ALA A 1 179 ? 1.289 -8.265 14.832 1.00 56.88 179 ALA A O 1
ATOM 1369 N N . PRO A 1 180 ? 0.765 -10.414 15.289 1.00 56.25 180 PRO A N 1
ATOM 1370 C CA . PRO A 1 180 ? -0.640 -10.243 14.948 1.00 56.25 180 PRO A CA 1
ATOM 1371 C C . PRO A 1 180 ? -1.243 -9.210 15.896 1.00 56.25 180 PRO A C 1
ATOM 1373 O O . PRO A 1 180 ? -0.959 -9.232 17.100 1.00 56.25 180 PRO A O 1
ATOM 1376 N N . GLU A 1 181 ? -2.049 -8.297 15.358 1.00 51.22 181 GLU A N 1
ATOM 1377 C CA . GLU A 1 181 ? -2.781 -7.360 16.197 1.00 51.22 181 GLU A CA 1
ATOM 1378 C C . GLU A 1 181 ? -3.656 -8.188 17.150 1.00 51.22 181 GLU A C 1
ATOM 1380 O O . GLU A 1 181 ? -4.545 -8.930 16.724 1.00 51.22 181 GLU A O 1
ATOM 1385 N N . GLN A 1 182 ? -3.345 -8.160 18.450 1.00 50.53 182 GLN A N 1
ATOM 1386 C CA . GLN A 1 182 ? -4.207 -8.792 19.437 1.00 50.53 182 GLN A CA 1
ATOM 1387 C C . GLN A 1 182 ? -5.486 -7.972 19.447 1.00 50.53 182 GLN A C 1
ATOM 1389 O O . GLN A 1 182 ? -5.522 -6.899 20.049 1.00 50.53 182 GLN A O 1
ATOM 1394 N N . SER A 1 183 ? -6.534 -8.466 18.783 1.00 48.62 183 SER A N 1
ATOM 1395 C CA . SER A 1 183 ? -7.877 -7.947 18.992 1.00 48.62 183 SER A CA 1
ATOM 1396 C C . SER A 1 183 ? -8.088 -7.918 20.498 1.00 48.62 183 SER A C 1
ATOM 1398 O O . SER A 1 183 ? -8.064 -8.967 21.150 1.00 48.62 183 SER A O 1
ATOM 1400 N N . ALA A 1 184 ? -8.199 -6.722 21.075 1.00 52.53 184 ALA A N 1
ATOM 1401 C CA . ALA A 1 184 ? -8.490 -6.589 22.486 1.00 52.53 184 ALA A CA 1
ATOM 1402 C C . ALA A 1 184 ? -9.796 -7.359 22.715 1.00 52.53 184 ALA A C 1
ATOM 1404 O O . ALA A 1 184 ? -10.850 -6.961 22.221 1.00 52.53 184 ALA A O 1
ATOM 1405 N N . ASN A 1 185 ? -9.705 -8.523 23.366 1.00 59.22 185 ASN A N 1
ATOM 1406 C CA . ASN A 1 185 ? -10.816 -9.455 23.557 1.00 59.22 185 ASN A CA 1
ATOM 1407 C C . ASN A 1 185 ? -11.775 -8.898 24.618 1.00 59.22 185 ASN A C 1
ATOM 1409 O O . ASN A 1 185 ? -11.989 -9.496 25.671 1.00 59.22 185 ASN A O 1
ATOM 1413 N N . TRP A 1 186 ? -12.334 -7.716 24.360 1.00 65.31 186 TRP A N 1
ATOM 1414 C CA . TRP A 1 186 ? -13.292 -7.026 25.213 1.00 65.31 186 TRP A CA 1
ATOM 1415 C C . TRP A 1 186 ? -14.498 -7.914 25.506 1.00 65.31 186 TRP A C 1
ATOM 1417 O O . TRP A 1 186 ? -14.988 -7.923 26.628 1.00 65.31 186 TRP A O 1
ATOM 1427 N N . SER A 1 187 ? -14.917 -8.736 24.542 1.00 65.81 187 SER A N 1
ATOM 1428 C CA . SER A 1 187 ? -15.952 -9.756 24.725 1.00 65.81 187 SER A CA 1
ATOM 1429 C C . SER A 1 187 ? -15.611 -10.749 25.842 1.00 65.81 187 SER A C 1
ATOM 1431 O O . SER A 1 187 ? -16.467 -11.062 26.664 1.00 65.81 187 SER A O 1
ATOM 1433 N N . LEU A 1 188 ? -14.357 -11.194 25.938 1.00 75.94 188 LEU A N 1
ATOM 1434 C CA . LEU A 1 188 ? -13.903 -12.140 26.958 1.00 75.94 188 LEU A CA 1
ATOM 1435 C C . LEU A 1 188 ? -13.827 -11.479 28.343 1.00 75.94 188 LEU A C 1
ATOM 1437 O O . LEU A 1 188 ? -14.244 -12.073 29.338 1.00 75.94 188 LEU A O 1
ATOM 1441 N N . TRP A 1 189 ? -13.391 -10.218 28.399 1.00 77.44 189 TRP A N 1
ATOM 1442 C CA . TRP A 1 189 ? -13.429 -9.410 29.621 1.00 77.44 189 TRP A CA 1
ATOM 1443 C C . TRP A 1 189 ? -14.858 -9.133 30.098 1.00 77.44 189 TRP A C 1
ATOM 1445 O O . TRP A 1 189 ? -15.128 -9.230 31.293 1.00 77.44 189 TRP A O 1
ATOM 1455 N N . LEU A 1 190 ? -15.792 -8.859 29.184 1.00 84.06 190 LEU A N 1
ATOM 1456 C CA . LEU A 1 190 ? -17.208 -8.661 29.504 1.00 84.06 190 LEU A CA 1
ATOM 1457 C C . LEU A 1 190 ? -17.866 -9.951 30.009 1.00 84.06 190 LEU A C 1
ATOM 1459 O O . LEU A 1 190 ? -18.630 -9.903 30.971 1.00 84.06 190 LEU A O 1
ATOM 1463 N N . VAL A 1 191 ? -17.536 -11.108 29.424 1.00 89.12 191 VAL A N 1
ATOM 1464 C CA . VAL A 1 191 ? -18.003 -12.418 29.910 1.00 89.12 191 VAL A CA 1
ATOM 1465 C C . VAL A 1 191 ? -17.470 -12.707 31.315 1.00 89.12 191 VAL A C 1
ATOM 1467 O O . VAL A 1 191 ? -18.239 -13.112 32.188 1.00 89.12 191 VAL A O 1
ATOM 1470 N N . LEU A 1 192 ? -16.182 -12.453 31.570 1.00 90.69 192 LEU A N 1
ATOM 1471 C CA . LEU A 1 192 ? -15.589 -12.596 32.904 1.00 90.69 192 LEU A CA 1
ATOM 1472 C C . LEU A 1 192 ? -16.257 -11.671 33.926 1.00 90.69 192 LEU A C 1
ATOM 1474 O O . LEU A 1 192 ? -16.592 -12.107 35.027 1.00 90.69 192 LEU A O 1
ATOM 1478 N N . LEU A 1 193 ? -16.499 -10.414 33.557 1.00 93.31 193 LEU A N 1
ATOM 1479 C CA . LEU A 1 193 ? -17.140 -9.436 34.431 1.00 93.31 193 LEU A CA 1
ATOM 1480 C C . LEU A 1 193 ? -18.598 -9.822 34.730 1.00 93.31 193 LEU A C 1
ATOM 1482 O O . LEU A 1 193 ? -19.031 -9.757 35.881 1.00 93.31 193 LEU A O 1
ATOM 1486 N N . GLY A 1 194 ? -19.324 -10.331 33.731 1.00 91.75 194 GLY A N 1
ATOM 1487 C CA . GLY A 1 194 ? -20.655 -10.910 33.907 1.00 91.75 194 GLY A CA 1
ATOM 1488 C C . GLY A 1 194 ? -20.662 -12.104 34.868 1.00 91.75 194 GLY A C 1
ATOM 1489 O O . GLY A 1 194 ? -21.487 -12.153 35.781 1.00 91.75 194 GLY A O 1
ATOM 1490 N N . LEU A 1 195 ? -19.708 -13.032 34.732 1.00 94.81 195 LEU A N 1
ATOM 1491 C CA . LEU A 1 195 ? -19.568 -14.177 35.640 1.00 94.81 195 LEU A CA 1
ATOM 1492 C C . LEU A 1 195 ? -19.287 -13.742 37.082 1.00 94.81 195 LEU A C 1
ATOM 1494 O O . LEU A 1 195 ? -19.882 -14.294 38.009 1.00 94.81 195 LEU A O 1
ATOM 1498 N N . ILE A 1 196 ? -18.431 -12.737 37.285 1.00 94.94 196 ILE A N 1
ATOM 1499 C CA . ILE A 1 196 ? -18.127 -12.190 38.615 1.00 94.94 196 ILE A CA 1
ATOM 1500 C C . ILE A 1 196 ? -19.386 -11.591 39.254 1.00 94.94 196 ILE A C 1
ATOM 1502 O O . ILE A 1 196 ? -19.679 -11.885 40.414 1.00 94.94 196 ILE A O 1
ATOM 1506 N N . LEU A 1 197 ? -20.167 -10.810 38.502 1.00 95.56 197 LEU A N 1
ATOM 1507 C CA . LEU A 1 197 ? -21.405 -10.203 39.000 1.00 95.56 197 LEU A CA 1
ATOM 1508 C C . LEU A 1 197 ? -22.458 -11.255 39.374 1.00 95.56 197 LEU A C 1
ATOM 1510 O O . LEU A 1 197 ? -23.060 -11.166 40.445 1.00 95.56 197 LEU A O 1
ATOM 1514 N N . VAL A 1 198 ? -22.645 -12.282 38.540 1.00 94.19 198 VAL A N 1
ATOM 1515 C CA . VAL A 1 198 ? -23.575 -13.389 38.828 1.00 94.19 198 VAL A CA 1
ATOM 1516 C C . VAL A 1 198 ? -23.135 -14.157 40.075 1.00 94.19 198 VAL A C 1
ATOM 1518 O O . VAL A 1 198 ? -23.947 -14.425 40.962 1.00 94.19 198 VAL A O 1
ATOM 1521 N N . SER A 1 199 ? -21.841 -14.461 40.183 1.00 93.56 199 SER A N 1
ATOM 1522 C CA . SER A 1 199 ? -21.265 -15.160 41.338 1.00 93.56 199 SER A CA 1
ATOM 1523 C C . SER A 1 199 ? -21.440 -14.354 42.630 1.00 93.56 199 SER A C 1
ATOM 1525 O O . SER A 1 199 ? -21.856 -14.901 43.653 1.00 93.56 199 SER A O 1
ATOM 1527 N N . GLY A 1 200 ? -21.191 -13.042 42.571 1.00 93.31 200 GLY A N 1
ATOM 1528 C CA . GLY A 1 200 ? -21.408 -12.118 43.682 1.00 93.31 200 GLY A CA 1
ATOM 1529 C C . GLY A 1 200 ? -22.875 -12.049 44.110 1.00 93.31 200 GLY A C 1
ATOM 1530 O O . GLY A 1 200 ? -23.172 -12.150 45.300 1.00 93.31 200 GLY A O 1
ATOM 1531 N N . GLY A 1 201 ? -23.805 -11.977 43.153 1.00 92.31 201 GLY A N 1
ATOM 1532 C CA . GLY A 1 201 ? -25.244 -11.990 43.429 1.00 92.31 201 GLY A CA 1
ATOM 1533 C C . GLY A 1 201 ? -25.716 -13.276 44.116 1.00 92.31 201 GLY A C 1
ATOM 1534 O O . GLY A 1 201 ? -26.476 -13.221 45.085 1.00 92.31 201 GLY A O 1
ATOM 1535 N N . ILE A 1 202 ? -25.223 -14.440 43.675 1.00 92.25 202 ILE A N 1
ATOM 1536 C CA . ILE A 1 202 ? -25.523 -15.736 44.308 1.00 92.25 202 ILE A C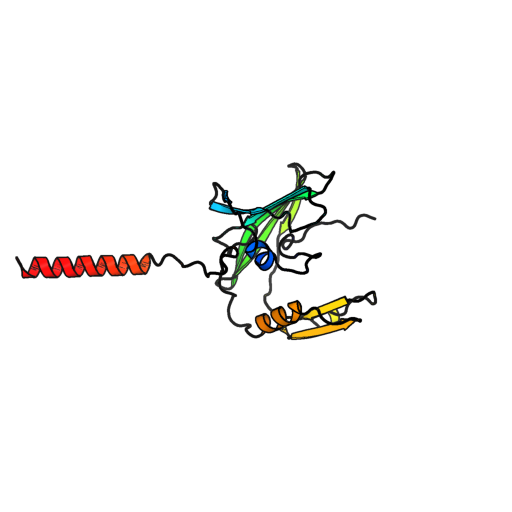A 1
ATOM 1537 C C . ILE A 1 202 ? -24.976 -15.785 45.740 1.00 92.25 202 ILE A C 1
ATOM 1539 O O . ILE A 1 202 ? -25.653 -16.286 46.639 1.00 92.25 202 ILE A O 1
ATOM 1543 N N . TRP A 1 203 ? -23.769 -15.267 45.968 1.00 90.50 203 TRP A N 1
ATOM 1544 C CA . TRP A 1 203 ? -23.148 -15.260 47.290 1.00 90.50 203 TRP A CA 1
ATOM 1545 C C . TRP A 1 203 ? -23.903 -14.373 48.286 1.00 90.50 203 TRP A C 1
ATOM 1547 O O . TRP A 1 203 ? -24.201 -14.826 49.391 1.00 90.50 203 TRP A O 1
ATOM 1557 N N . VAL A 1 204 ? -24.282 -13.154 47.883 1.00 91.50 204 VAL A N 1
ATOM 1558 C CA . VAL A 1 204 ? -25.085 -12.247 48.722 1.00 91.50 204 VAL A CA 1
ATOM 1559 C C . VAL A 1 204 ? -26.438 -12.877 49.049 1.00 91.50 204 VAL A C 1
ATOM 1561 O O . VAL A 1 204 ? -26.834 -12.898 50.210 1.00 91.50 204 VAL A O 1
ATOM 1564 N N . ARG A 1 205 ? -27.111 -13.482 48.060 1.00 85.06 205 ARG A N 1
ATOM 1565 C CA . ARG A 1 205 ? -28.398 -14.165 48.265 1.00 85.06 205 ARG A CA 1
ATOM 1566 C C . ARG A 1 205 ? -28.314 -15.366 49.212 1.00 85.06 205 ARG A C 1
ATOM 1568 O O . ARG A 1 205 ? -29.311 -15.703 49.828 1.00 85.06 205 ARG A O 1
ATOM 1575 N N . ARG A 1 206 ? -27.163 -16.037 49.309 1.00 85.00 206 ARG A N 1
ATOM 1576 C CA . ARG A 1 206 ? -26.953 -17.148 50.255 1.00 85.00 206 ARG A CA 1
ATOM 1577 C C . ARG A 1 206 ? -26.600 -16.687 51.672 1.00 85.00 206 ARG A C 1
ATOM 1579 O O . ARG A 1 206 ? -26.611 -17.517 52.576 1.00 85.00 206 ARG A O 1
ATOM 1586 N N . ARG A 1 207 ? -26.220 -15.418 51.853 1.00 81.56 207 ARG A N 1
ATOM 1587 C CA . ARG A 1 207 ? -25.879 -14.831 53.159 1.00 81.56 207 ARG A CA 1
ATOM 1588 C C . ARG A 1 207 ? -26.988 -13.973 53.770 1.00 81.56 207 ARG A C 1
ATOM 1590 O O . ARG A 1 207 ? -26.903 -13.709 54.966 1.00 81.56 207 ARG A O 1
ATOM 1597 N N . ALA A 1 208 ? -27.950 -13.523 52.968 1.00 65.81 208 ALA A N 1
ATOM 1598 C CA . ALA A 1 208 ? -29.199 -12.912 53.426 1.00 65.81 208 ALA A CA 1
ATOM 1599 C C . ALA A 1 208 ? -30.218 -13.997 53.797 1.00 65.81 208 ALA A C 1
ATOM 1601 O O . ALA A 1 208 ? -30.967 -13.770 54.769 1.00 65.81 208 ALA A O 1
#

Foldseek 3Di:
DDPDPPDDQCVQQAAPVVRDGNLQVLLPFPDWDQDPVRWTKTWPCVRDPFWPGWIFTFDLVQLRHTQWIWTHGVVFFIKIWGQPDWDDPDVNHIDRAKTFIDTPNHTPDIDGDPDDDPLDDDDPVVQADDPDPWDWDAPLQVRDIHTDDDDDDPVVVVSNVVNPDRDDDDASAPSNNRHRPPPPPVVVVVVVVVVVVVVVVVVVVVVD

Sequence (208 aa):
SGVGLYGPPLWGLWDNKTRTWLGTRISGVAAAETTASGLLRVDGALLASSTDLCFVDLDPAHGYLPVRIESKLKGSQMSYFQVDEFREVQPGFWFPWKGSMNINGNVLSHWEVKHVDLNTELPDSLFVPPMGDETYVINTITGKDYWHAGKPPAHLLAAKAAAANPGSPAPNINPLTGAPEQSANWSLWLVLLGLILVSGGIWVRRRA

Radius of gyration: 22.8 Å; chains: 1; bounding box: 51×44×78 Å